Protein AF-A0A2H3C4R9-F1 (afdb_monomer_lite)

Foldseek 3Di:
DDPPPDDDFDAAPVVLVVLLVLCVVPVVVSPLVNSCVVQLAASVVSLVSNQVVQVVVVCVVVVHDDPVVVSVVVCVVRVHDPPPDRPPDSPVRVVVNVVCLDPPPCPVVVVCLVPRDHDDDPPDDDDSSVSVVVVVVVSCVVVVVQCPCLPPCLQQPDDDDDPPDDDDPDQWDWDDDPVDDIDIDHPCRCVVPRPVVSVVVVVVVVVVVVVVVVVVVVVD

Secondary structure (DSSP, 8-state):
--TT--PPPPPPHHHHHHHHHHHHH-TTTT-HHHHHHHHT--HHHHHHHHHHHHHHHHHHHTTPPP-HHHHHHHHHHTTPPPTTS-----HHHHHHHHHHTSTTSTHHHHTTGGG------TT---HHHHHHHHHHHHHHHHHHHHHTTTT-TTTS------TTSPPPSSSEEEEEETTEEEEEEE--TTTTS-HHHHHHHHHHHHHHHHHHHHHHHHT-

Sequence (220 aa):
MNRSFKPPPPLSDSHRSIIYEEYMRDPEKNNVRELAQRHHLSLGRVDAILRLKGMEHAWVKEGKTLQTGFRIGMEKLVSVRDSRRRITSREDANEADEIEEEPGRQAARDRYERHFWESLLEDAESVVPMSLKHSKALATRKTASDYLHTDDPRITPRVKIPRYVKKPKEKIQVVSRSSRPDLKFVDIGSKFIDQRSLLKRYKASERRSAKRREKRALTS

InterPro domains:
  IPR021036 Small ribosomal subunit protein mS45 [PTHR28158] (1-97)

Organism: NCBI:txid1076256

pLDDT: mean 81.35, std 10.85, range [54.03, 94.94]

Structure (mmCIF, N/CA/C/O backbone):
data_AF-A0A2H3C4R9-F1
#
_entry.id   AF-A0A2H3C4R9-F1
#
loop_
_atom_site.group_PDB
_atom_site.id
_atom_site.type_symbol
_atom_site.label_atom_id
_atom_site.label_alt_id
_atom_site.label_comp_id
_atom_site.label_asym_id
_atom_site.label_entity_id
_atom_site.label_seq_id
_atom_site.pdbx_PDB_ins_code
_atom_site.Cartn_x
_atom_site.Cartn_y
_atom_site.Cartn_z
_atom_site.occupancy
_atom_site.B_iso_or_equiv
_atom_site.auth_seq_id
_atom_site.auth_comp_id
_atom_site.auth_asym_id
_atom_site.auth_atom_id
_atom_site.pdbx_PDB_model_num
ATOM 1 N N . MET A 1 1 ? -28.654 4.592 -13.154 1.00 75.69 1 MET A N 1
ATOM 2 C CA . MET A 1 1 ? -27.729 4.117 -12.096 1.00 75.69 1 MET A CA 1
ATOM 3 C C . MET A 1 1 ? -26.559 3.372 -12.728 1.00 75.69 1 MET A C 1
ATOM 5 O O . MET A 1 1 ? -26.781 2.641 -13.688 1.00 75.69 1 MET A O 1
ATOM 9 N N . ASN A 1 2 ? -25.336 3.563 -12.223 1.00 89.12 2 ASN A N 1
ATOM 10 C CA . ASN A 1 2 ? -24.120 2.933 -12.752 1.00 89.12 2 ASN A CA 1
ATOM 11 C C . ASN A 1 2 ? -24.029 1.456 -12.321 1.00 89.12 2 ASN A C 1
ATOM 13 O O . ASN A 1 2 ? -23.753 1.170 -11.161 1.00 89.12 2 ASN A O 1
ATOM 17 N N . ARG A 1 3 ? -24.246 0.520 -13.254 1.00 89.62 3 ARG A N 1
ATOM 18 C CA . ARG A 1 3 ? -24.202 -0.933 -12.987 1.00 89.62 3 ARG A CA 1
ATOM 19 C C . ARG A 1 3 ? -22.783 -1.488 -12.819 1.00 89.62 3 ARG A C 1
ATOM 21 O O . ARG A 1 3 ? -22.624 -2.580 -12.277 1.00 89.62 3 ARG A O 1
ATOM 28 N N . SER A 1 4 ? -21.775 -0.754 -13.285 1.00 87.88 4 SER A N 1
ATOM 29 C CA . SER A 1 4 ? -20.364 -1.138 -13.175 1.00 87.88 4 SER A CA 1
ATOM 30 C C . SER A 1 4 ? -19.786 -0.835 -11.793 1.00 87.88 4 SER A C 1
ATOM 32 O O . SER A 1 4 ? -18.746 -1.374 -11.435 1.00 87.88 4 SER A O 1
ATOM 34 N N . PHE A 1 5 ? -20.454 0.001 -10.993 1.00 85.06 5 PHE A N 1
ATOM 35 C CA . PHE A 1 5 ? -20.011 0.312 -9.639 1.00 85.06 5 PHE A CA 1
ATOM 36 C C . PHE A 1 5 ? -20.422 -0.802 -8.669 1.00 85.06 5 PHE A C 1
ATOM 38 O O . PHE A 1 5 ? -21.545 -0.830 -8.167 1.00 85.06 5 PHE A O 1
ATOM 45 N N . LYS A 1 6 ? -19.501 -1.738 -8.428 1.00 83.06 6 LYS A N 1
ATOM 46 C CA . LYS A 1 6 ? -19.648 -2.841 -7.471 1.00 83.06 6 LYS A CA 1
ATOM 47 C C . LYS A 1 6 ? -18.463 -2.798 -6.505 1.00 83.06 6 LYS A C 1
ATOM 49 O O . LYS A 1 6 ? -17.446 -3.425 -6.789 1.00 83.06 6 LYS A O 1
ATOM 54 N N . PRO A 1 7 ? -18.539 -2.008 -5.420 1.00 81.94 7 PRO A N 1
ATOM 55 C CA . PRO A 1 7 ? -17.408 -1.867 -4.517 1.00 81.94 7 PRO A CA 1
ATOM 56 C C . PRO A 1 7 ? -17.082 -3.217 -3.860 1.00 81.94 7 PRO A C 1
ATOM 58 O O . PRO A 1 7 ? -18.004 -3.951 -3.483 1.00 81.94 7 PRO A O 1
ATOM 61 N N . PRO A 1 8 ? -15.792 -3.558 -3.703 1.00 80.69 8 PRO A N 1
ATOM 62 C CA . PRO A 1 8 ? -15.411 -4.741 -2.954 1.00 80.69 8 PRO A CA 1
ATOM 63 C C . PRO A 1 8 ? -15.813 -4.567 -1.480 1.00 80.69 8 PRO A C 1
ATOM 65 O O . PRO A 1 8 ? -15.755 -3.453 -0.948 1.00 80.69 8 PRO A O 1
ATOM 68 N N . PRO A 1 9 ? -16.209 -5.650 -0.791 1.00 83.69 9 PRO A N 1
ATOM 69 C CA . PRO A 1 9 ? -16.571 -5.569 0.615 1.00 83.69 9 PRO A CA 1
ATOM 70 C C . PRO A 1 9 ? -15.364 -5.135 1.473 1.00 83.69 9 PRO A C 1
ATOM 72 O O . PRO A 1 9 ? -14.214 -5.466 1.148 1.00 83.69 9 PRO A O 1
ATOM 75 N N . PRO A 1 10 ? -15.593 -4.407 2.581 1.00 88.25 10 PRO A N 1
ATOM 76 C CA . PRO A 1 10 ? -14.531 -4.048 3.507 1.00 88.25 10 PRO A CA 1
ATOM 77 C C . PRO A 1 10 ? -13.978 -5.275 4.238 1.00 88.25 10 PRO A C 1
ATOM 79 O O . PRO A 1 10 ? -14.621 -6.324 4.313 1.00 88.25 10 PRO A O 1
ATOM 82 N N . LEU A 1 11 ? -12.779 -5.116 4.803 1.00 88.38 11 LEU A N 1
ATOM 83 C CA . LEU A 1 11 ? -12.164 -6.115 5.675 1.00 88.38 11 LEU A CA 1
ATOM 84 C C . LEU A 1 11 ? -12.773 -6.030 7.081 1.00 88.38 11 LEU A C 1
ATOM 86 O O . LEU A 1 11 ? -12.992 -4.922 7.578 1.00 88.38 11 LEU A O 1
ATOM 90 N N . SER A 1 12 ? -12.980 -7.173 7.736 1.00 91.31 12 SER A N 1
ATOM 91 C CA . SER A 1 12 ? -13.423 -7.194 9.132 1.00 91.31 12 SER A CA 1
ATOM 92 C C . SER A 1 12 ? -12.367 -6.619 10.070 1.00 91.31 12 SER A C 1
ATOM 94 O O . SER A 1 12 ? -11.163 -6.683 9.813 1.00 91.31 12 SER A O 1
ATOM 96 N N . ASP A 1 13 ? -12.815 -6.036 11.177 1.00 92.06 13 ASP A N 1
ATOM 97 C CA . ASP A 1 13 ? -11.946 -5.590 12.262 1.00 92.06 13 ASP A CA 1
ATOM 98 C C . ASP A 1 13 ? -11.086 -6.729 12.818 1.00 92.06 13 ASP A C 1
ATOM 100 O O . ASP A 1 13 ? -9.880 -6.559 12.962 1.00 92.06 13 ASP A O 1
ATOM 104 N N . SER A 1 14 ? -11.675 -7.915 13.006 1.00 91.81 14 SER A N 1
ATOM 105 C CA . SER A 1 14 ? -10.958 -9.113 13.459 1.00 91.81 14 SER A CA 1
ATOM 106 C C . SER A 1 14 ? -9.784 -9.470 12.548 1.00 91.81 14 SER A C 1
ATOM 108 O O . SER A 1 14 ? -8.685 -9.728 13.029 1.00 91.81 14 SER A O 1
ATOM 110 N N . HIS A 1 15 ? -9.976 -9.414 11.228 1.00 91.81 15 HIS A N 1
ATOM 111 C CA . HIS A 1 15 ? -8.897 -9.650 10.274 1.00 91.81 15 HIS A CA 1
ATOM 112 C C . HIS A 1 15 ? -7.810 -8.585 10.324 1.00 91.81 15 HIS A C 1
ATOM 114 O O . HIS A 1 15 ? -6.631 -8.909 10.213 1.00 91.81 15 HIS A O 1
ATOM 120 N N . ARG A 1 16 ? -8.195 -7.317 10.489 1.00 93.19 16 ARG A N 1
ATOM 121 C CA . ARG A 1 16 ? -7.231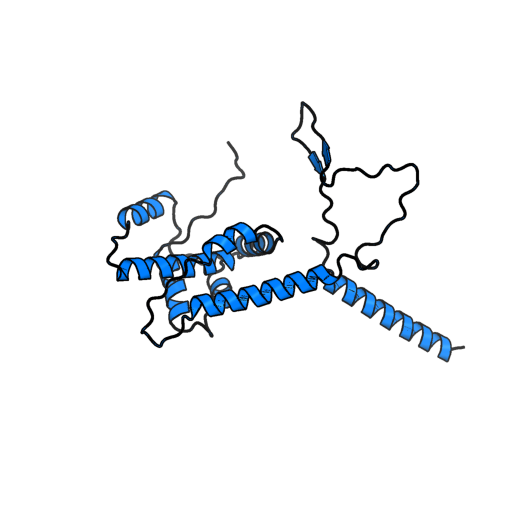 -6.220 10.632 1.00 93.19 16 ARG A CA 1
ATOM 122 C C . ARG A 1 16 ? -6.375 -6.403 11.884 1.00 93.19 16 ARG A C 1
ATOM 124 O O . ARG A 1 16 ? -5.169 -6.190 11.810 1.00 93.19 16 ARG A O 1
ATOM 131 N N . SER A 1 17 ? -6.979 -6.843 12.988 1.00 94.38 17 SER A N 1
ATOM 132 C CA . SER A 1 17 ? -6.261 -7.171 14.222 1.00 94.38 17 SER A CA 1
ATOM 133 C C . SER A 1 17 ? -5.311 -8.358 14.035 1.00 94.38 17 SER A C 1
ATOM 135 O O . SER A 1 17 ? -4.156 -8.248 14.422 1.00 94.38 17 SER A O 1
ATOM 137 N N . ILE A 1 18 ? -5.727 -9.431 13.347 1.00 94.44 18 ILE A N 1
ATOM 138 C CA . ILE A 1 18 ? -4.852 -10.585 13.049 1.00 94.44 18 ILE A CA 1
ATOM 139 C C . ILE A 1 18 ? -3.608 -10.157 12.260 1.00 94.44 18 ILE A C 1
ATOM 141 O O . ILE A 1 18 ? -2.495 -10.524 12.625 1.00 94.44 18 ILE A O 1
ATOM 145 N N . ILE A 1 19 ? -3.777 -9.350 11.207 1.00 93.38 19 ILE A N 1
ATOM 146 C CA . ILE A 1 19 ? -2.653 -8.840 10.402 1.00 93.38 19 ILE A CA 1
ATOM 147 C C . ILE A 1 19 ? -1.686 -8.027 11.272 1.00 93.38 19 ILE A C 1
ATOM 149 O O . ILE A 1 19 ? -0.471 -8.182 11.161 1.00 93.38 19 ILE A O 1
ATOM 153 N N . TYR A 1 20 ? -2.225 -7.167 12.138 1.00 94.50 20 TYR A N 1
ATOM 154 C CA . TYR A 1 20 ? -1.429 -6.345 13.043 1.00 94.50 20 TYR A CA 1
ATOM 155 C C . TYR A 1 20 ? -0.670 -7.189 14.075 1.00 94.50 20 TYR A C 1
ATOM 157 O O . TYR A 1 20 ? 0.524 -6.989 14.272 1.00 94.50 20 TYR A O 1
ATOM 165 N N . GLU A 1 21 ? -1.325 -8.171 14.689 1.00 94.94 21 GLU A N 1
ATOM 166 C CA . GLU A 1 21 ? -0.703 -9.083 15.651 1.00 94.94 21 GLU A CA 1
ATOM 167 C C . GLU A 1 21 ? 0.379 -9.959 15.007 1.00 94.94 21 GLU A C 1
ATOM 169 O O . GLU A 1 21 ? 1.449 -10.133 15.587 1.00 94.94 21 GLU A O 1
ATOM 174 N N . GLU A 1 22 ? 0.137 -10.492 13.803 1.00 94.50 22 GLU A N 1
ATOM 175 C CA . GLU A 1 22 ? 1.144 -11.243 13.042 1.00 94.50 22 GLU A CA 1
ATOM 176 C C . GLU A 1 22 ? 2.394 -10.393 12.798 1.00 94.50 22 GLU A C 1
ATOM 178 O O . GLU A 1 22 ? 3.512 -10.882 12.973 1.00 94.50 22 GLU A O 1
ATOM 183 N N . TYR A 1 23 ? 2.205 -9.120 12.444 1.00 94.12 23 TYR A N 1
ATOM 184 C CA . TYR A 1 23 ? 3.304 -8.187 12.237 1.00 94.12 23 TYR A CA 1
ATOM 185 C C . TYR A 1 23 ? 4.068 -7.887 13.527 1.00 94.12 23 TYR A C 1
ATOM 187 O O . TYR A 1 23 ? 5.290 -7.971 13.548 1.00 94.12 23 TYR A O 1
ATOM 195 N N . MET A 1 24 ? 3.351 -7.596 14.615 1.00 92.25 24 MET A N 1
ATOM 196 C CA . MET A 1 24 ? 3.945 -7.276 15.918 1.00 92.25 24 MET A CA 1
ATOM 197 C C . MET A 1 24 ? 4.706 -8.454 16.538 1.00 92.25 24 MET A C 1
ATOM 199 O O . MET A 1 24 ? 5.630 -8.234 17.315 1.00 92.25 24 MET A O 1
ATOM 203 N N . ARG A 1 25 ? 4.341 -9.702 16.207 1.00 94.00 25 ARG A N 1
ATOM 204 C CA . ARG A 1 25 ? 5.058 -10.902 16.676 1.00 94.00 25 ARG A CA 1
ATOM 205 C C . ARG A 1 25 ? 6.450 -11.040 16.073 1.00 94.00 25 ARG A C 1
ATOM 207 O O . ARG A 1 25 ? 7.373 -11.415 16.784 1.00 94.00 25 ARG A O 1
ATOM 214 N N . ASP A 1 26 ? 6.569 -10.829 14.766 1.00 92.44 26 ASP A N 1
ATOM 215 C CA . ASP A 1 26 ? 7.831 -10.989 14.041 1.00 92.44 26 ASP A CA 1
ATOM 216 C C . ASP A 1 26 ? 7.809 -10.134 12.762 1.00 92.44 26 ASP A C 1
ATOM 218 O O . ASP A 1 26 ? 7.336 -10.593 11.715 1.00 92.44 26 ASP A O 1
ATOM 222 N N . PRO A 1 27 ? 8.297 -8.885 12.836 1.00 89.81 27 PRO A N 1
ATOM 223 C CA . PRO A 1 27 ? 8.305 -7.962 11.703 1.00 89.81 27 PRO A CA 1
ATOM 224 C C . PRO A 1 27 ? 9.221 -8.398 10.553 1.00 89.81 27 PRO A C 1
ATOM 226 O O . PRO A 1 27 ? 8.968 -8.034 9.401 1.00 89.81 27 PRO A O 1
ATOM 229 N N . GLU A 1 28 ? 10.276 -9.171 10.836 1.00 88.38 28 GLU A N 1
ATOM 230 C CA . GLU A 1 28 ? 11.207 -9.639 9.805 1.00 88.38 28 GLU A CA 1
ATOM 231 C C . GLU A 1 28 ? 10.576 -10.757 8.976 1.00 88.38 28 GLU A C 1
ATOM 233 O O . GLU A 1 28 ? 10.574 -10.701 7.742 1.00 88.38 28 GLU A O 1
ATOM 238 N N . LYS A 1 29 ? 9.973 -11.745 9.646 1.00 90.50 29 LYS A N 1
ATOM 239 C CA . LYS A 1 29 ? 9.308 -12.873 8.984 1.00 90.50 29 LYS A CA 1
ATOM 240 C C . LYS A 1 29 ? 7.954 -12.498 8.396 1.00 90.50 29 LYS A C 1
ATOM 242 O O . LYS A 1 29 ? 7.614 -12.945 7.303 1.00 90.50 29 LYS A O 1
ATOM 247 N N . ASN A 1 30 ? 7.164 -11.701 9.109 1.00 91.12 30 ASN A N 1
ATOM 248 C CA . ASN A 1 30 ? 5.847 -11.252 8.665 1.00 91.12 30 ASN A CA 1
ATOM 249 C C . ASN A 1 30 ? 5.921 -9.839 8.085 1.00 91.12 30 ASN A C 1
ATOM 251 O O . ASN A 1 30 ? 5.073 -9.005 8.369 1.00 91.12 30 ASN A O 1
ATOM 255 N N . ASN A 1 31 ? 6.912 -9.562 7.239 1.00 89.44 31 ASN A N 1
ATOM 256 C CA . ASN A 1 31 ? 7.011 -8.283 6.542 1.00 89.44 31 ASN A CA 1
ATOM 257 C C . ASN A 1 31 ? 5.704 -7.960 5.776 1.00 89.44 31 ASN A C 1
ATOM 259 O O . ASN A 1 31 ? 4.990 -8.853 5.318 1.00 89.44 31 ASN A O 1
ATOM 263 N N . VAL A 1 32 ? 5.420 -6.674 5.560 1.00 88.50 32 VAL A N 1
ATOM 264 C CA . VAL A 1 32 ? 4.289 -6.137 4.781 1.00 88.50 32 VAL A CA 1
ATOM 265 C C . VAL A 1 32 ? 4.057 -6.904 3.475 1.00 88.50 32 VAL A C 1
ATOM 267 O O . VAL A 1 32 ? 2.917 -7.205 3.125 1.00 88.50 32 VAL A O 1
ATOM 270 N N . ARG A 1 33 ? 5.131 -7.261 2.757 1.00 88.06 33 ARG A N 1
ATOM 271 C CA . ARG A 1 33 ? 5.043 -8.029 1.505 1.00 88.06 33 ARG A CA 1
ATOM 272 C C . ARG A 1 33 ? 4.521 -9.451 1.719 1.00 88.06 33 ARG A C 1
ATOM 274 O O . ARG A 1 33 ? 3.677 -9.897 0.943 1.00 88.06 33 ARG A O 1
ATOM 281 N N . GLU A 1 34 ? 4.996 -10.128 2.756 1.00 91.25 34 GLU A N 1
ATOM 282 C CA . GLU A 1 34 ? 4.566 -11.482 3.115 1.00 91.25 34 GLU A CA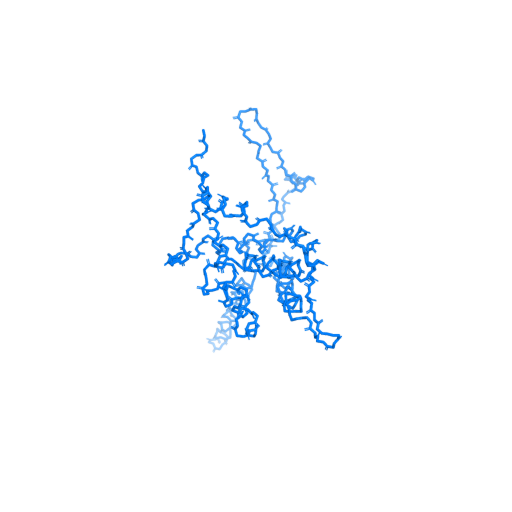 1
ATOM 283 C C . GLU A 1 34 ? 3.118 -11.481 3.605 1.00 91.25 34 GLU A C 1
ATOM 285 O O . GLU A 1 34 ? 2.309 -12.297 3.168 1.00 91.25 34 GLU A O 1
ATOM 290 N N . LEU A 1 35 ? 2.742 -10.499 4.429 1.00 91.00 35 LEU A N 1
ATOM 291 C CA . LEU A 1 35 ? 1.361 -10.319 4.882 1.00 91.00 35 LEU A CA 1
ATOM 292 C C . LEU A 1 35 ? 0.410 -10.034 3.714 1.00 91.00 35 LEU A C 1
ATOM 294 O O . LEU A 1 35 ? -0.658 -10.638 3.623 1.00 91.00 35 LEU A O 1
ATOM 298 N N . ALA A 1 36 ? 0.810 -9.179 2.771 1.00 90.88 36 ALA A N 1
ATOM 299 C CA . ALA A 1 36 ? 0.041 -8.917 1.556 1.00 90.88 36 ALA A CA 1
ATOM 300 C C . ALA A 1 36 ? -0.136 -10.185 0.700 1.00 90.88 36 ALA A C 1
ATOM 302 O O . ALA A 1 36 ? -1.203 -10.409 0.127 1.00 90.88 36 ALA A O 1
ATOM 303 N N . GLN A 1 37 ? 0.894 -11.035 0.618 1.00 89.31 37 GLN A N 1
ATOM 304 C CA . GLN A 1 37 ? 0.834 -12.341 -0.048 1.00 89.31 37 GLN A CA 1
ATOM 305 C C . GLN A 1 37 ? -0.075 -13.339 0.646 1.00 89.31 37 GLN A C 1
ATOM 307 O O . GLN A 1 37 ? -0.939 -13.909 -0.018 1.00 89.31 37 GLN A O 1
ATOM 312 N N . ARG A 1 38 ? 0.059 -13.492 1.959 1.00 90.12 38 ARG A N 1
ATOM 313 C CA . ARG A 1 38 ? -0.737 -14.431 2.750 1.00 90.12 38 ARG A CA 1
ATOM 314 C C . ARG A 1 38 ? -2.222 -14.070 2.768 1.00 90.12 38 ARG A C 1
ATOM 316 O O . ARG A 1 38 ? -3.063 -14.956 2.656 1.00 90.12 38 ARG A O 1
ATOM 323 N N . HIS A 1 39 ? -2.538 -12.780 2.894 1.00 88.19 39 HIS A N 1
ATOM 324 C CA . HIS A 1 39 ? -3.913 -12.292 3.052 1.00 88.19 39 HIS A CA 1
ATOM 325 C C . HIS A 1 39 ? -4.557 -11.816 1.737 1.00 88.19 39 HIS A C 1
ATOM 327 O O . HIS A 1 39 ? -5.707 -11.383 1.748 1.00 88.19 39 HIS A O 1
ATOM 333 N N . HIS A 1 40 ? -3.851 -11.911 0.601 1.00 88.38 40 HIS A N 1
ATOM 334 C CA . HIS A 1 40 ? -4.303 -11.451 -0.725 1.00 88.38 40 HIS A CA 1
ATOM 335 C C . HIS A 1 40 ? -4.779 -9.989 -0.736 1.00 88.38 40 HIS A C 1
ATOM 337 O O . HIS A 1 40 ? -5.798 -9.644 -1.336 1.00 88.38 40 HIS A O 1
ATOM 343 N N . LEU A 1 41 ? -4.030 -9.121 -0.058 1.00 88.69 41 LEU A N 1
ATOM 344 C CA . LEU A 1 41 ? -4.290 -7.684 0.004 1.00 88.69 41 LEU A CA 1
ATOM 345 C C . LEU A 1 41 ? -3.207 -6.919 -0.759 1.00 88.69 41 LEU A C 1
ATOM 347 O O . LEU A 1 41 ? -2.093 -7.413 -0.933 1.00 88.69 41 LEU A O 1
ATOM 351 N N . SER A 1 42 ? -3.533 -5.705 -1.196 1.00 89.50 42 SER A N 1
ATOM 352 C CA . SER A 1 42 ? -2.541 -4.779 -1.745 1.00 89.50 42 SER A CA 1
ATOM 353 C C . SER A 1 42 ? -1.579 -4.309 -0.650 1.00 89.50 42 SER A C 1
ATOM 355 O O . SER A 1 42 ? -1.942 -4.236 0.532 1.00 89.50 42 SER A O 1
ATOM 357 N N . LEU A 1 43 ? -0.350 -3.969 -1.033 1.00 87.50 43 LEU A N 1
ATOM 358 C CA . LEU A 1 43 ? 0.693 -3.490 -0.124 1.00 87.50 43 LEU A CA 1
ATOM 359 C C . LEU A 1 43 ? 0.248 -2.219 0.606 1.00 87.50 43 LEU A C 1
ATOM 361 O O . LEU A 1 43 ? 0.395 -2.127 1.826 1.00 87.50 43 LEU A O 1
ATOM 365 N N . GLY A 1 44 ? -0.365 -1.271 -0.111 1.00 85.31 44 GLY A N 1
ATOM 366 C CA . GLY A 1 44 ? -0.919 -0.057 0.489 1.00 85.31 44 GLY A CA 1
ATOM 367 C C . GLY A 1 44 ? -2.013 -0.327 1.511 1.00 85.31 44 GLY A C 1
ATOM 368 O O . GLY A 1 44 ? -2.099 0.362 2.527 1.00 85.31 44 GLY A O 1
ATOM 369 N N . ARG A 1 45 ? -2.825 -1.367 1.292 1.00 89.19 45 ARG A N 1
ATOM 370 C CA . ARG A 1 45 ? -3.888 -1.736 2.230 1.00 89.19 45 ARG A CA 1
ATOM 371 C C . ARG A 1 45 ? -3.320 -2.335 3.507 1.00 89.19 45 ARG A C 1
ATOM 373 O O . ARG A 1 45 ? -3.815 -2.001 4.577 1.00 89.19 45 ARG A O 1
ATOM 380 N N . VAL A 1 46 ? -2.291 -3.175 3.409 1.00 91.25 46 VAL A N 1
ATOM 381 C CA . VAL A 1 46 ? -1.614 -3.735 4.589 1.00 91.25 46 VAL A CA 1
ATOM 382 C C . VAL A 1 46 ? -0.927 -2.633 5.389 1.00 91.25 46 VAL A C 1
ATOM 384 O O . VAL A 1 46 ? -1.158 -2.541 6.589 1.00 91.25 46 VAL A O 1
ATOM 387 N N . ASP A 1 47 ? -0.172 -1.747 4.738 1.00 88.06 47 ASP A N 1
ATOM 388 C CA . ASP A 1 47 ? 0.466 -0.608 5.411 1.00 88.06 47 ASP A CA 1
ATOM 389 C C . ASP A 1 47 ? -0.563 0.284 6.132 1.00 88.06 47 ASP A C 1
ATOM 391 O O . ASP A 1 47 ? -0.433 0.595 7.319 1.00 88.06 47 ASP A O 1
ATOM 395 N N . ALA A 1 48 ? -1.668 0.612 5.454 1.00 88.88 48 ALA A N 1
ATOM 396 C CA . ALA A 1 48 ? -2.755 1.371 6.061 1.00 88.88 48 ALA A CA 1
ATOM 397 C C . ALA A 1 48 ? -3.372 0.654 7.274 1.00 88.88 48 ALA A C 1
ATOM 399 O O . ALA A 1 48 ? -3.677 1.308 8.271 1.00 88.88 48 ALA A O 1
ATOM 400 N N . ILE A 1 49 ? -3.544 -0.672 7.218 1.00 92.69 49 ILE A N 1
ATOM 401 C CA . ILE A 1 49 ? -4.048 -1.464 8.350 1.00 92.69 49 ILE A CA 1
ATOM 402 C C . ILE A 1 49 ? -3.091 -1.368 9.535 1.00 92.69 49 ILE A C 1
ATOM 404 O O . ILE A 1 49 ? -3.540 -1.037 10.631 1.00 92.69 49 ILE A O 1
ATOM 408 N N . LEU A 1 50 ? -1.796 -1.615 9.312 1.00 91.19 50 LEU A N 1
ATOM 409 C CA . LEU A 1 50 ? -0.783 -1.581 10.367 1.00 91.19 50 LEU A CA 1
ATOM 410 C C . LEU A 1 50 ? -0.754 -0.223 11.059 1.00 91.19 50 LEU A C 1
ATOM 412 O O . LEU A 1 50 ? -0.748 -0.132 12.285 1.00 91.19 50 LEU A O 1
ATOM 416 N N . ARG A 1 51 ? -0.827 0.842 10.267 1.00 86.44 51 ARG A N 1
ATOM 417 C CA . ARG A 1 51 ? -0.823 2.200 10.783 1.00 86.44 51 ARG A CA 1
ATOM 418 C C . ARG A 1 51 ? -2.092 2.570 11.546 1.00 86.44 51 ARG A C 1
ATOM 420 O O . ARG A 1 51 ? -1.999 3.152 12.623 1.00 86.44 51 ARG A O 1
ATOM 427 N N . LEU A 1 52 ? -3.269 2.253 11.008 1.00 90.94 52 LEU A N 1
ATOM 428 C CA . LEU A 1 52 ? -4.537 2.561 11.675 1.00 90.94 52 LEU A CA 1
ATOM 429 C C . LEU A 1 52 ? -4.693 1.764 12.975 1.00 90.94 52 LEU A C 1
ATOM 431 O O . LEU A 1 52 ? -5.151 2.325 13.967 1.00 90.94 52 LEU A O 1
ATOM 435 N N . LYS A 1 53 ? -4.265 0.496 12.999 1.00 93.38 53 LYS A N 1
ATOM 436 C CA . LYS A 1 53 ? -4.270 -0.322 14.219 1.00 93.38 53 LYS A CA 1
ATOM 437 C C . LYS A 1 53 ? -3.235 0.149 15.239 1.00 93.38 53 LYS A C 1
ATOM 439 O O . LYS A 1 53 ? -3.557 0.210 16.420 1.00 93.38 53 LYS A O 1
ATOM 444 N N . GLY A 1 54 ? -2.053 0.580 14.798 1.00 88.00 54 GLY A N 1
ATOM 445 C CA . GLY A 1 54 ? -1.078 1.229 15.680 1.00 88.00 54 GLY A CA 1
ATOM 446 C C . GLY A 1 54 ? -1.659 2.468 16.375 1.00 88.00 54 GLY A C 1
ATOM 447 O O . GLY A 1 54 ? -1.566 2.594 17.594 1.00 88.00 54 GLY A O 1
ATOM 448 N N . MET A 1 55 ? -2.352 3.337 15.626 1.00 87.81 55 MET A N 1
ATOM 449 C CA . MET A 1 55 ? -3.045 4.505 16.192 1.00 87.81 55 MET A CA 1
ATOM 450 C C . MET A 1 55 ? -4.166 4.114 17.164 1.00 87.81 55 MET A C 1
ATOM 452 O O . MET A 1 55 ? -4.321 4.745 18.205 1.00 87.81 55 MET A O 1
ATOM 456 N N . GLU A 1 56 ? -4.940 3.078 16.838 1.00 90.44 56 GLU A N 1
ATOM 457 C CA . GLU A 1 56 ? -5.991 2.549 17.711 1.00 90.44 56 GLU A CA 1
ATOM 458 C C . GLU A 1 56 ? -5.415 2.087 19.058 1.00 90.44 56 GLU A C 1
ATOM 460 O O . GLU A 1 56 ? -5.920 2.484 20.107 1.00 90.44 56 GLU A O 1
ATOM 465 N N . HIS A 1 57 ? -4.313 1.331 19.043 1.00 89.94 57 HIS A N 1
ATOM 466 C CA . HIS A 1 57 ? -3.611 0.909 20.258 1.00 89.94 57 HIS A CA 1
ATOM 467 C C . HIS A 1 57 ? -3.059 2.091 21.063 1.00 89.94 57 HIS A C 1
ATOM 469 O O . HIS A 1 57 ? -3.186 2.103 22.289 1.00 89.94 57 HIS A O 1
ATOM 475 N N . ALA A 1 58 ? -2.489 3.097 20.393 1.00 85.62 58 ALA A N 1
ATOM 476 C CA . ALA A 1 58 ? -2.009 4.308 21.052 1.00 85.62 58 ALA A CA 1
ATOM 477 C C . ALA A 1 58 ? -3.154 5.060 21.752 1.00 85.62 58 ALA A C 1
ATOM 479 O O . ALA A 1 58 ? -3.030 5.429 22.916 1.00 85.62 58 ALA A O 1
ATOM 480 N N . TRP A 1 59 ? -4.306 5.215 21.094 1.00 88.69 59 TRP A N 1
ATOM 481 C CA . TRP A 1 59 ? -5.481 5.859 21.688 1.00 88.69 59 TRP A CA 1
ATOM 482 C C . TRP A 1 59 ? -6.038 5.097 22.886 1.00 88.69 59 TRP A C 1
ATOM 484 O O . TRP A 1 59 ? -6.406 5.723 23.878 1.00 88.69 59 TRP A O 1
ATOM 494 N N . VAL A 1 60 ? -6.060 3.765 22.824 1.00 90.19 60 VAL A N 1
ATOM 495 C CA . VAL A 1 60 ? -6.441 2.936 23.975 1.00 90.19 60 VAL A CA 1
ATOM 496 C C . VAL A 1 60 ? -5.474 3.159 25.136 1.00 90.19 60 VAL A C 1
ATOM 498 O O . VAL A 1 60 ? -5.921 3.314 26.271 1.00 90.19 60 VAL A O 1
ATOM 501 N N . LYS A 1 61 ? -4.164 3.244 24.867 1.00 87.44 61 LYS A N 1
ATOM 502 C CA . LYS A 1 61 ? -3.153 3.525 25.898 1.00 87.44 61 LYS A CA 1
ATOM 503 C C . LYS A 1 61 ? -3.306 4.923 26.504 1.00 87.44 61 LYS A C 1
ATOM 505 O O . LYS A 1 61 ? -3.160 5.081 27.710 1.00 87.44 61 LYS A O 1
ATOM 510 N N . GLU A 1 62 ? -3.643 5.920 25.691 1.00 91.19 62 GLU A N 1
ATOM 511 C CA . GLU A 1 62 ? -3.966 7.288 26.128 1.00 91.19 62 GLU A CA 1
ATOM 512 C C . GLU A 1 62 ? -5.303 7.382 26.893 1.00 91.19 62 GLU A C 1
ATOM 514 O O . GLU A 1 62 ? -5.671 8.460 27.356 1.00 91.19 62 GLU A O 1
ATOM 519 N N . GLY A 1 63 ? -6.054 6.281 27.014 1.00 91.62 63 GLY A N 1
ATOM 520 C CA . GLY A 1 63 ? -7.346 6.244 27.700 1.00 91.62 63 GLY A CA 1
ATOM 521 C C . GLY A 1 63 ? -8.502 6.845 26.894 1.00 91.62 63 GLY A C 1
ATOM 522 O O . GLY A 1 63 ? -9.566 7.116 27.451 1.00 91.62 63 GLY A O 1
ATOM 523 N N . LYS A 1 64 ? -8.331 7.061 25.584 1.00 93.00 64 LYS A N 1
ATOM 524 C CA . LYS A 1 64 ? -9.405 7.545 24.709 1.00 93.00 64 LYS A CA 1
ATOM 525 C C . LYS A 1 64 ? -10.404 6.427 24.429 1.00 93.00 64 LYS A C 1
ATOM 527 O O . LYS A 1 64 ? -10.040 5.293 24.121 1.00 93.00 64 LYS A O 1
ATOM 532 N N . THR A 1 65 ? -11.689 6.761 24.475 1.00 92.69 65 THR A N 1
ATOM 533 C CA . THR A 1 65 ? -12.762 5.816 24.167 1.00 92.69 65 THR A CA 1
ATOM 534 C C . THR A 1 65 ? -12.925 5.654 22.655 1.00 92.69 65 THR A C 1
ATOM 536 O O . THR A 1 65 ? -13.091 6.619 21.908 1.00 92.69 65 THR A O 1
ATOM 539 N N . LEU A 1 66 ? -12.876 4.407 22.183 1.00 92.19 66 LEU A N 1
ATOM 540 C CA . LEU A 1 66 ? -13.073 4.075 20.773 1.00 92.19 66 LEU A CA 1
ATOM 541 C C . LEU A 1 66 ? -14.560 3.887 20.451 1.00 92.19 66 LEU A C 1
ATOM 543 O O . LEU A 1 66 ? -15.312 3.296 21.226 1.00 92.19 66 LEU A O 1
ATOM 547 N N . GLN A 1 67 ? -14.982 4.310 19.257 1.00 93.31 67 GLN A N 1
ATOM 548 C CA . GLN A 1 67 ? -16.359 4.148 18.772 1.00 93.31 67 GLN A CA 1
ATOM 549 C C . GLN A 1 67 ? -16.631 2.724 18.243 1.00 93.31 67 GLN A C 1
ATOM 551 O O . GLN A 1 67 ? -16.900 2.506 17.059 1.00 93.31 67 GLN A O 1
ATOM 556 N N . THR A 1 68 ? -16.572 1.725 19.123 1.00 92.19 68 THR A N 1
ATOM 557 C CA . THR A 1 68 ? -16.751 0.305 18.765 1.00 92.19 68 THR A CA 1
ATOM 558 C C . THR A 1 68 ? -18.174 -0.026 18.309 1.00 92.19 68 THR A C 1
ATOM 560 O O . THR A 1 68 ? -18.348 -0.798 17.368 1.00 92.19 68 THR A O 1
ATOM 563 N N . GLY A 1 69 ? -19.196 0.599 18.904 1.00 93.12 69 GLY A N 1
ATOM 564 C CA . GLY A 1 69 ? -20.597 0.393 18.513 1.00 93.12 69 GLY A CA 1
ATOM 565 C C . GLY A 1 69 ? -20.882 0.833 17.073 1.00 93.12 69 GLY A C 1
ATOM 566 O O . GLY A 1 69 ? -21.503 0.097 16.306 1.00 93.12 69 GLY A O 1
ATOM 567 N N . PHE A 1 70 ? -20.350 1.994 16.674 1.00 92.69 70 PHE A N 1
ATOM 568 C CA . PHE A 1 70 ? -20.454 2.479 15.297 1.00 92.69 70 PHE A CA 1
ATOM 569 C C . PHE A 1 70 ? -19.737 1.545 14.320 1.00 92.69 70 PHE A C 1
ATOM 571 O O . PHE A 1 70 ? -20.300 1.183 13.286 1.00 92.69 70 PHE A O 1
ATOM 578 N N . ARG A 1 71 ? -18.528 1.089 14.678 1.00 91.88 71 ARG A N 1
ATOM 579 C CA . ARG A 1 71 ? -17.780 0.101 13.892 1.00 91.88 71 ARG A CA 1
ATOM 580 C C . ARG A 1 71 ? -18.612 -1.160 13.640 1.00 91.88 71 ARG A C 1
ATOM 582 O O . ARG A 1 71 ? -18.771 -1.542 12.486 1.00 91.88 71 ARG A O 1
ATOM 589 N N . ILE A 1 72 ? -19.180 -1.764 14.686 1.00 91.50 72 ILE A N 1
ATOM 590 C CA . ILE A 1 72 ? -20.000 -2.985 14.577 1.00 91.50 72 ILE A CA 1
ATOM 591 C C . ILE A 1 72 ? -21.231 -2.749 13.685 1.00 91.50 72 ILE A C 1
ATOM 593 O O . ILE A 1 72 ? -21.543 -3.573 12.823 1.00 91.50 72 ILE A O 1
ATOM 597 N N . GLY A 1 73 ? -21.911 -1.610 13.851 1.00 92.50 73 GLY A N 1
ATOM 598 C CA . GLY A 1 73 ? -23.059 -1.239 13.020 1.00 92.50 73 GLY A CA 1
ATOM 599 C C . GLY A 1 73 ? -22.700 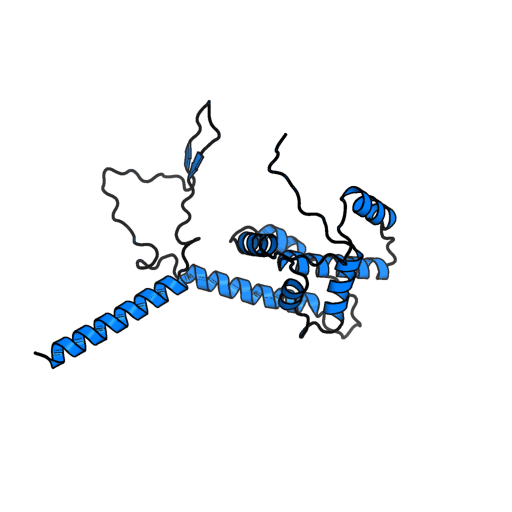-1.106 11.536 1.00 92.50 73 GLY A C 1
ATOM 600 O O . GLY A 1 73 ? -23.401 -1.643 10.677 1.00 92.50 73 GLY A O 1
ATOM 601 N N . MET A 1 74 ? -21.574 -0.457 11.231 1.00 91.06 74 MET A N 1
ATOM 602 C CA . MET A 1 74 ? -21.088 -0.296 9.859 1.00 91.06 74 MET A CA 1
ATOM 603 C C . MET A 1 74 ? -20.684 -1.625 9.220 1.00 91.06 74 MET A C 1
ATOM 605 O O . MET A 1 74 ? -21.014 -1.865 8.060 1.00 91.06 74 MET A O 1
ATOM 609 N N . GLU A 1 75 ? -20.022 -2.521 9.955 1.00 91.19 75 GLU A N 1
ATOM 610 C CA . GLU A 1 75 ? -19.650 -3.837 9.416 1.00 91.19 75 GLU A CA 1
ATOM 611 C C . GLU A 1 75 ? -20.881 -4.665 9.020 1.00 91.19 75 GLU A C 1
ATOM 613 O O . GLU A 1 75 ? -20.875 -5.328 7.977 1.00 91.19 75 GLU A O 1
ATOM 618 N N . LYS A 1 76 ? -21.969 -4.549 9.793 1.00 89.31 76 LYS A N 1
ATOM 619 C CA . LYS A 1 76 ? -23.259 -5.178 9.486 1.00 89.31 76 LYS A CA 1
ATOM 620 C C . LYS A 1 76 ? -23.909 -4.594 8.226 1.00 89.31 76 LYS A C 1
ATOM 622 O O . LYS A 1 76 ? -24.439 -5.351 7.417 1.00 89.31 76 LYS A O 1
ATOM 627 N N . LEU A 1 77 ? -23.862 -3.272 8.042 1.00 89.00 77 LEU A N 1
ATOM 628 C CA . LEU A 1 77 ? -24.464 -2.594 6.885 1.00 89.00 77 LEU A CA 1
ATOM 629 C C . LEU A 1 77 ? -23.715 -2.877 5.579 1.00 89.00 77 LEU A C 1
ATOM 631 O O . LEU A 1 77 ? -24.336 -3.103 4.543 1.00 89.00 77 LEU A O 1
ATOM 635 N N . VAL A 1 78 ? -22.381 -2.890 5.619 1.00 84.56 78 VAL A N 1
ATOM 636 C CA . VAL A 1 78 ? -21.546 -3.005 4.410 1.00 84.56 78 VAL A CA 1
ATOM 637 C C . VAL A 1 78 ? -21.260 -4.473 4.036 1.00 84.56 78 VAL A C 1
ATOM 639 O O . VAL A 1 78 ? -20.427 -4.754 3.178 1.00 84.56 78 VAL A O 1
ATOM 642 N N . SER A 1 79 ? -21.984 -5.434 4.630 1.00 78.75 79 SER A N 1
ATOM 643 C CA . SER A 1 79 ? -21.865 -6.875 4.333 1.00 78.75 79 SER A CA 1
ATOM 644 C C . SER A 1 79 ? -20.413 -7.363 4.365 1.00 78.75 79 SER A C 1
ATOM 646 O O . SER A 1 79 ? -19.929 -8.017 3.435 1.00 78.75 79 SER A O 1
ATOM 648 N N . VAL A 1 80 ? -19.699 -6.995 5.432 1.00 80.88 80 VAL A N 1
ATOM 649 C CA . VAL A 1 80 ? -18.305 -7.391 5.634 1.00 80.88 80 VAL A CA 1
ATOM 650 C C . VAL A 1 80 ? -18.204 -8.910 5.600 1.00 80.88 80 VAL A C 1
ATOM 652 O O . VAL A 1 80 ? -18.933 -9.623 6.292 1.00 80.88 80 VAL A O 1
ATOM 655 N N . ARG A 1 81 ? -17.311 -9.419 4.748 1.00 67.25 81 ARG A N 1
ATOM 656 C CA . ARG A 1 81 ? -17.098 -10.859 4.630 1.00 67.25 81 ARG A CA 1
ATOM 657 C C . ARG A 1 81 ? -16.385 -11.341 5.879 1.00 67.25 81 ARG A C 1
ATOM 659 O O . ARG A 1 81 ? -15.310 -10.846 6.212 1.00 67.25 81 ARG A O 1
ATOM 666 N N . ASP A 1 82 ? -16.997 -12.317 6.538 1.00 63.81 82 ASP A N 1
ATOM 667 C CA . ASP A 1 82 ? -16.372 -12.965 7.672 1.00 63.81 82 ASP A CA 1
ATOM 668 C C . ASP A 1 82 ? -15.097 -13.680 7.229 1.00 63.81 82 ASP A C 1
ATOM 670 O O . ASP A 1 82 ? -14.937 -14.142 6.090 1.00 63.81 82 ASP A O 1
ATOM 674 N N . SER A 1 83 ? -14.191 -13.753 8.183 1.00 57.03 83 SER A N 1
ATOM 675 C CA . SER A 1 83 ? -12.771 -13.928 7.982 1.00 57.03 83 SER A CA 1
ATOM 676 C C . SER A 1 83 ? -12.373 -15.270 7.324 1.00 57.03 83 SER A C 1
ATOM 678 O O . SER A 1 83 ? -11.304 -15.461 6.750 1.00 57.03 83 SER A O 1
ATOM 680 N N . ARG A 1 84 ? -13.317 -16.207 7.333 1.00 54.72 84 ARG A N 1
ATOM 681 C CA . ARG A 1 84 ? -13.167 -17.595 6.898 1.00 54.72 84 ARG A CA 1
ATOM 682 C C . ARG A 1 84 ? -13.277 -17.806 5.388 1.00 54.72 84 ARG A C 1
ATOM 684 O O . ARG A 1 84 ? -12.925 -18.879 4.901 1.00 54.72 84 ARG A O 1
ATOM 691 N N . ARG A 1 85 ? -13.760 -16.822 4.621 1.00 56.28 85 ARG A N 1
ATOM 692 C CA . ARG A 1 85 ? -13.772 -16.915 3.152 1.00 56.28 85 ARG A CA 1
ATOM 693 C C . ARG A 1 85 ? -12.405 -16.512 2.608 1.00 56.28 85 ARG A C 1
ATOM 695 O O . ARG A 1 85 ? -12.110 -15.325 2.512 1.00 56.28 85 ARG A O 1
ATOM 702 N N . ARG A 1 86 ? -11.599 -17.509 2.224 1.00 55.81 86 ARG A N 1
ATOM 703 C CA . ARG A 1 86 ? -10.355 -17.306 1.468 1.00 55.81 86 ARG A CA 1
ATOM 704 C C . ARG A 1 86 ? -10.643 -16.412 0.262 1.00 55.81 86 ARG A C 1
ATOM 706 O O . ARG A 1 86 ? -11.474 -16.754 -0.577 1.00 55.81 86 ARG A O 1
ATOM 713 N N . ILE A 1 87 ? -9.984 -15.261 0.201 1.00 61.94 87 ILE A N 1
ATOM 714 C CA . ILE A 1 87 ? -9.962 -14.418 -0.994 1.00 61.94 87 ILE A CA 1
ATOM 715 C C . ILE A 1 87 ? -9.169 -15.211 -2.033 1.00 61.94 87 ILE A C 1
ATOM 717 O O . ILE A 1 87 ? -7.991 -15.477 -1.834 1.00 61.94 87 ILE A O 1
ATOM 721 N N . THR A 1 88 ? -9.836 -15.688 -3.082 1.00 57.69 88 THR A N 1
ATOM 722 C CA . THR A 1 88 ? -9.234 -16.622 -4.046 1.00 57.69 88 THR A CA 1
ATOM 723 C C . THR A 1 88 ? -8.497 -15.920 -5.182 1.00 57.69 88 THR A C 1
ATOM 725 O O . THR A 1 88 ? -7.645 -16.540 -5.810 1.00 57.69 88 THR A O 1
ATOM 728 N N . SER A 1 89 ? -8.804 -14.648 -5.459 1.00 65.00 89 SER A N 1
ATOM 729 C CA . SER A 1 89 ? -8.161 -13.861 -6.515 1.00 65.00 89 SER A CA 1
ATOM 730 C C . SER A 1 89 ? -7.450 -12.636 -5.943 1.00 65.00 89 SER A C 1
ATOM 732 O O . SER A 1 89 ? -7.977 -11.918 -5.095 1.00 65.00 89 SER A O 1
ATOM 734 N N . ARG A 1 90 ? -6.225 -12.405 -6.426 1.00 69.25 90 ARG A N 1
ATOM 735 C CA . ARG A 1 90 ? -5.390 -11.234 -6.108 1.00 69.25 90 ARG A CA 1
ATOM 736 C C . ARG A 1 90 ? -5.422 -10.186 -7.231 1.00 69.25 90 ARG A C 1
ATOM 738 O O . ARG A 1 90 ? -4.664 -9.230 -7.194 1.00 69.25 90 ARG A O 1
ATOM 745 N N . GLU A 1 91 ? -6.269 -10.366 -8.240 1.00 65.31 91 GLU A N 1
ATOM 746 C CA . GLU A 1 91 ? -6.332 -9.486 -9.416 1.00 65.31 91 GLU A CA 1
ATOM 747 C C . GLU A 1 91 ? -6.607 -8.034 -9.000 1.00 65.31 91 GLU A C 1
ATOM 749 O O . GLU A 1 91 ? -5.794 -7.161 -9.295 1.00 65.31 91 GLU A O 1
ATOM 754 N N . ASP A 1 92 ? -7.628 -7.815 -8.165 1.00 72.94 92 ASP A N 1
ATOM 755 C CA . ASP A 1 92 ? -7.954 -6.499 -7.596 1.00 72.94 92 ASP A CA 1
ATOM 756 C C . ASP A 1 92 ? -6.792 -5.885 -6.795 1.00 72.94 92 ASP A C 1
ATOM 758 O O . ASP A 1 92 ? -6.585 -4.672 -6.795 1.00 72.94 92 ASP A O 1
ATOM 762 N N . ALA A 1 93 ? -6.033 -6.713 -6.070 1.00 79.31 93 ALA A N 1
ATOM 763 C CA . ALA A 1 93 ? -4.917 -6.248 -5.249 1.00 79.31 93 ALA A CA 1
ATOM 764 C C . ALA A 1 93 ? -3.688 -5.898 -6.097 1.00 79.31 93 ALA A C 1
ATOM 766 O O . ALA A 1 93 ? -3.007 -4.927 -5.783 1.00 79.31 93 ALA A O 1
ATOM 767 N N . ASN A 1 94 ? -3.431 -6.649 -7.170 1.00 79.25 94 ASN A N 1
ATOM 768 C CA . ASN A 1 94 ? -2.351 -6.363 -8.109 1.00 79.25 94 ASN A CA 1
ATOM 769 C C . ASN A 1 94 ? -2.639 -5.085 -8.902 1.00 79.25 94 ASN A C 1
ATOM 771 O O . ASN A 1 94 ? -1.765 -4.233 -8.998 1.00 79.25 94 ASN A O 1
ATOM 775 N N . GLU A 1 95 ? -3.868 -4.913 -9.400 1.00 78.31 95 GLU A N 1
ATOM 776 C CA . GLU A 1 95 ? -4.275 -3.678 -10.081 1.00 78.31 95 GLU A CA 1
ATOM 777 C C . GLU A 1 95 ? -4.169 -2.473 -9.133 1.00 78.31 95 GLU A C 1
ATOM 779 O O . GLU A 1 95 ? -3.660 -1.418 -9.510 1.00 78.31 95 GLU A O 1
ATOM 784 N N . ALA A 1 96 ? -4.580 -2.631 -7.870 1.00 78.56 96 ALA A N 1
ATOM 785 C CA . ALA A 1 96 ? -4.423 -1.584 -6.866 1.00 78.56 96 ALA A CA 1
ATOM 786 C C . ALA A 1 96 ? -2.948 -1.246 -6.589 1.00 78.56 96 ALA A C 1
ATOM 788 O O . ALA A 1 96 ? -2.623 -0.065 -6.482 1.00 78.56 96 ALA A O 1
ATOM 789 N N . ASP A 1 97 ? -2.075 -2.254 -6.491 1.00 82.31 97 ASP A N 1
ATOM 790 C CA . ASP A 1 97 ? -0.630 -2.065 -6.312 1.00 82.31 97 ASP A CA 1
ATOM 791 C C . ASP A 1 97 ? -0.018 -1.333 -7.526 1.00 82.31 97 ASP A C 1
ATOM 793 O O . ASP A 1 97 ? 0.725 -0.371 -7.350 1.00 82.31 97 ASP A O 1
ATOM 797 N N . GLU A 1 98 ? -0.380 -1.710 -8.756 1.00 76.50 98 GLU A N 1
ATOM 798 C CA . GLU A 1 98 ? 0.088 -1.054 -9.990 1.00 76.50 98 GLU A CA 1
ATOM 799 C C . GLU A 1 98 ? -0.364 0.409 -10.084 1.00 76.50 98 GLU A C 1
ATOM 801 O O . GLU A 1 98 ? 0.427 1.297 -10.410 1.00 76.50 98 GLU A O 1
ATOM 806 N N . ILE A 1 99 ? -1.631 0.679 -9.757 1.00 73.94 99 ILE A N 1
ATOM 807 C CA . ILE A 1 99 ? -2.189 2.036 -9.720 1.00 73.94 99 ILE A CA 1
ATOM 808 C C . ILE A 1 99 ? -1.519 2.877 -8.625 1.00 73.94 99 ILE A C 1
ATOM 810 O O . ILE A 1 99 ? -1.379 4.096 -8.759 1.00 73.94 99 ILE A O 1
ATOM 814 N N . GLU A 1 100 ? -1.139 2.254 -7.513 1.00 68.56 100 GLU A N 1
ATOM 815 C CA . GLU A 1 100 ? -0.475 2.930 -6.407 1.00 68.56 100 GLU A CA 1
ATOM 816 C C . GLU A 1 100 ? 1.003 3.212 -6.692 1.00 68.56 100 GLU A C 1
ATOM 818 O O . GLU A 1 100 ? 1.514 4.241 -6.252 1.00 68.56 100 GLU A O 1
ATOM 823 N N . GLU A 1 101 ? 1.687 2.366 -7.462 1.00 68.81 101 GLU A N 1
ATOM 824 C CA . GLU A 1 101 ? 3.054 2.617 -7.935 1.00 68.81 101 GLU A CA 1
ATOM 825 C C . GLU A 1 101 ? 3.134 3.754 -8.983 1.00 68.81 101 GLU A C 1
ATOM 827 O O . GLU A 1 101 ? 4.232 4.156 -9.384 1.00 68.81 101 GLU A O 1
ATOM 832 N N . GLU A 1 102 ? 2.002 4.336 -9.406 1.00 67.19 102 GLU A N 1
ATOM 833 C CA . GLU A 1 102 ? 2.000 5.452 -10.349 1.00 67.19 102 GLU A CA 1
ATOM 834 C C . GLU A 1 102 ? 2.639 6.738 -9.778 1.00 67.19 102 GLU A C 1
ATOM 836 O O . GLU A 1 102 ? 2.209 7.270 -8.746 1.00 67.19 102 GLU A O 1
ATOM 841 N N . PRO A 1 103 ? 3.596 7.350 -10.506 1.00 60.19 103 PRO A N 1
ATOM 842 C CA . PRO A 1 103 ? 4.268 8.566 -10.067 1.00 60.19 103 PRO A CA 1
ATOM 843 C C . PRO A 1 103 ? 3.266 9.721 -9.918 1.00 60.19 103 PRO A C 1
ATOM 845 O O . PRO A 1 103 ? 2.529 10.051 -10.849 1.00 60.19 103 PRO A O 1
ATOM 848 N N . GLY A 1 104 ? 3.268 10.362 -8.745 1.00 63.62 104 GLY A N 1
ATOM 849 C CA . GLY A 1 104 ? 2.459 11.550 -8.444 1.00 63.62 104 GLY A CA 1
ATOM 850 C C . GLY A 1 104 ? 1.238 11.311 -7.548 1.00 63.62 104 GLY A C 1
ATOM 851 O O . GLY A 1 104 ? 0.706 12.283 -7.011 1.00 63.62 104 GLY A O 1
ATOM 852 N N . ARG A 1 105 ? 0.822 10.057 -7.304 1.00 64.81 105 ARG A N 1
ATOM 853 C CA . ARG A 1 105 ? -0.244 9.744 -6.324 1.00 64.81 105 ARG A CA 1
ATOM 854 C C . ARG A 1 105 ? 0.258 9.654 -4.876 1.00 64.81 105 ARG A C 1
ATOM 856 O O . ARG A 1 105 ? -0.523 9.905 -3.957 1.00 64.81 105 ARG A O 1
ATOM 863 N N . GLN A 1 106 ? 1.553 9.404 -4.656 1.00 62.28 106 GLN A N 1
ATOM 864 C CA . GLN A 1 106 ? 2.167 9.303 -3.318 1.00 62.28 106 GLN A CA 1
ATOM 865 C C . GLN A 1 106 ? 2.040 10.563 -2.451 1.00 62.28 106 GLN A C 1
ATOM 867 O O . GLN A 1 106 ? 2.005 10.450 -1.229 1.00 62.28 106 GLN A O 1
ATOM 872 N N . ALA A 1 107 ? 1.893 11.754 -3.041 1.00 59.84 107 ALA A N 1
ATOM 873 C CA . ALA A 1 107 ? 1.901 13.015 -2.293 1.00 59.84 107 ALA A CA 1
ATOM 874 C C . ALA A 1 107 ? 0.830 13.088 -1.184 1.00 59.84 107 ALA A C 1
ATOM 876 O O . ALA A 1 107 ? 1.049 13.705 -0.142 1.00 59.84 107 ALA A O 1
ATOM 877 N N . ALA A 1 108 ? -0.333 12.452 -1.375 1.00 56.59 108 ALA A N 1
ATOM 878 C CA . ALA A 1 108 ? -1.367 12.405 -0.342 1.00 56.59 108 ALA A CA 1
ATOM 879 C C . ALA A 1 108 ? -1.024 11.432 0.799 1.00 56.59 108 ALA A C 1
ATOM 881 O O . ALA A 1 108 ? -1.361 11.721 1.945 1.00 56.59 108 ALA A O 1
ATOM 882 N N . ARG A 1 109 ? -0.336 10.323 0.501 1.00 59.56 109 ARG A N 1
ATOM 883 C CA . ARG A 1 109 ? 0.079 9.293 1.467 1.00 59.56 109 ARG A CA 1
ATOM 884 C C . ARG A 1 109 ? 1.214 9.798 2.362 1.00 59.56 109 ARG A C 1
ATOM 886 O O . ARG A 1 109 ? 1.128 9.674 3.583 1.00 59.56 109 ARG A O 1
ATOM 893 N N . ASP A 1 110 ? 2.178 10.500 1.769 1.00 64.12 110 ASP A N 1
ATOM 894 C CA . ASP A 1 110 ? 3.340 11.096 2.444 1.00 64.12 110 ASP A CA 1
ATOM 895 C C . ASP A 1 110 ? 2.958 12.079 3.559 1.00 64.12 110 ASP A C 1
ATOM 897 O O . ASP A 1 110 ? 3.661 12.207 4.563 1.00 64.12 110 ASP A O 1
ATOM 901 N N . ARG A 1 111 ? 1.821 12.775 3.412 1.00 61.59 111 ARG A N 1
ATOM 902 C CA . ARG A 1 111 ? 1.316 13.704 4.437 1.00 61.59 111 ARG A CA 1
ATOM 903 C C . ARG A 1 111 ? 0.983 13.000 5.743 1.00 61.59 111 ARG A C 1
ATOM 905 O O . ARG A 1 111 ? 1.173 13.569 6.812 1.00 61.59 111 ARG A O 1
ATOM 912 N N . TYR A 1 112 ? 0.490 11.774 5.652 1.00 54.03 112 TYR A N 1
ATOM 913 C CA . TYR A 1 112 ? -0.034 11.052 6.793 1.00 54.03 112 TYR A CA 1
ATOM 914 C C . TYR A 1 112 ? 1.048 10.210 7.499 1.00 54.03 112 TYR A C 1
ATOM 916 O O . TYR A 1 112 ? 0.932 9.971 8.697 1.00 54.03 112 TYR A O 1
ATOM 924 N N . GLU A 1 113 ? 2.141 9.835 6.829 1.00 58.31 113 GLU A N 1
ATOM 925 C CA . GLU A 1 113 ? 3.264 9.079 7.426 1.00 58.31 113 GLU A CA 1
ATOM 926 C C . GLU A 1 113 ? 3.878 9.728 8.679 1.00 58.31 113 GLU A C 1
ATOM 928 O O . GLU A 1 113 ? 4.451 9.038 9.515 1.00 58.31 113 GLU A O 1
ATOM 933 N N . ARG A 1 114 ? 3.724 11.046 8.851 1.00 57.44 114 ARG A N 1
ATOM 934 C CA . ARG A 1 114 ? 4.263 11.792 10.002 1.00 57.44 114 ARG A CA 1
ATOM 935 C C . ARG A 1 114 ? 3.529 11.538 11.323 1.00 57.44 114 ARG A C 1
ATOM 937 O O . ARG A 1 114 ? 3.992 12.006 12.353 1.00 57.44 114 ARG A O 1
ATOM 944 N N . HIS A 1 115 ? 2.403 10.826 11.310 1.00 58.12 115 HIS A N 1
ATOM 945 C CA . HIS A 1 115 ? 1.577 10.588 12.500 1.00 58.12 115 HIS A CA 1
ATOM 946 C C . HIS A 1 115 ? 1.686 9.157 13.042 1.00 58.12 115 HIS A C 1
ATOM 948 O O . HIS A 1 115 ? 0.692 8.607 13.516 1.00 58.12 115 HIS A O 1
ATOM 954 N N . PHE A 1 116 ? 2.858 8.529 12.942 1.00 58.16 116 PHE A N 1
ATOM 955 C CA . PHE A 1 116 ? 3.101 7.247 13.601 1.00 58.16 116 PHE A CA 1
ATOM 956 C C . PHE A 1 116 ? 3.529 7.495 15.053 1.00 58.16 116 PHE A C 1
ATOM 958 O O . PHE A 1 116 ? 4.525 8.175 15.281 1.00 58.16 116 PHE A O 1
ATOM 965 N N . TRP A 1 117 ? 2.771 6.963 16.012 1.00 57.59 117 TRP A N 1
ATOM 966 C CA . TRP A 1 117 ? 3.099 7.015 17.437 1.00 57.59 117 TRP A CA 1
ATOM 967 C C . TRP A 1 117 ? 3.049 5.593 17.989 1.00 57.59 117 TRP A C 1
ATOM 969 O O . TRP A 1 117 ? 1.976 5.002 18.086 1.00 57.59 117 TRP A O 1
ATOM 979 N N . GLU A 1 118 ? 4.213 5.040 18.319 1.00 60.88 118 GLU A N 1
ATOM 980 C CA . GLU A 1 118 ? 4.326 3.817 19.113 1.00 60.88 118 GLU A CA 1
ATOM 981 C C . GLU A 1 118 ? 4.674 4.202 20.534 1.00 60.88 118 GLU A C 1
ATOM 983 O O . GLU A 1 118 ? 5.488 5.090 20.778 1.00 60.88 118 GLU A O 1
ATOM 988 N N . SER A 1 119 ? 4.052 3.530 21.489 1.00 61.84 119 SER A N 1
ATOM 989 C CA . SER A 1 119 ? 4.351 3.768 22.888 1.00 61.84 119 SER A CA 1
ATOM 990 C C . SER A 1 119 ? 5.469 2.835 23.335 1.00 61.84 119 SER A C 1
ATOM 992 O O . SER A 1 119 ? 5.202 1.754 23.858 1.00 61.84 119 SER A O 1
ATOM 994 N N . LEU A 1 120 ? 6.704 3.260 23.101 1.00 66.56 120 LEU A N 1
ATOM 995 C CA . LEU A 1 120 ? 7.919 2.530 23.458 1.00 66.56 120 LEU A CA 1
ATOM 996 C C . LEU A 1 120 ? 8.287 2.783 24.929 1.00 66.56 120 LEU A C 1
ATOM 998 O O . LEU A 1 120 ? 7.846 3.772 25.521 1.00 66.56 120 LEU A O 1
ATOM 1002 N N . LEU A 1 121 ? 9.057 1.870 25.533 1.00 74.75 121 LEU A N 1
ATOM 1003 C CA . LEU A 1 121 ? 9.850 2.223 26.718 1.00 74.75 121 LEU A CA 1
ATOM 1004 C C . LEU A 1 121 ? 10.899 3.266 26.300 1.00 74.75 121 LEU A C 1
ATOM 1006 O O . LEU A 1 121 ? 11.251 3.307 25.123 1.00 74.75 121 LEU A O 1
ATOM 1010 N N . GLU A 1 122 ? 11.391 4.079 27.242 1.00 70.44 122 GLU A N 1
ATOM 1011 C CA . GLU A 1 122 ? 12.292 5.217 26.960 1.00 70.44 122 GLU A CA 1
ATOM 1012 C C . GLU A 1 122 ? 13.496 4.864 26.062 1.00 70.44 122 GLU A C 1
ATOM 1014 O O . GLU A 1 122 ? 13.924 5.716 25.289 1.00 70.44 122 GLU A O 1
ATOM 1019 N N . ASP A 1 123 ? 13.949 3.605 26.063 1.00 74.56 123 ASP A N 1
ATOM 1020 C CA . ASP A 1 123 ? 15.126 3.151 25.308 1.00 74.56 123 ASP A CA 1
ATOM 1021 C C . ASP A 1 123 ? 14.826 2.230 24.106 1.00 74.56 123 ASP A C 1
ATOM 1023 O O . ASP A 1 123 ? 15.751 1.749 23.450 1.00 74.56 123 ASP A O 1
ATOM 1027 N N . ALA A 1 124 ? 13.559 1.923 23.804 1.00 73.12 124 ALA A N 1
ATOM 1028 C CA . ALA A 1 124 ? 13.221 1.007 22.710 1.00 73.12 124 ALA A CA 1
ATOM 1029 C C . ALA A 1 124 ? 13.002 1.757 21.384 1.00 73.12 124 ALA A C 1
ATOM 1031 O O . ALA A 1 124 ? 12.283 2.753 21.334 1.00 73.12 124 ALA A O 1
ATOM 1032 N N . GLU A 1 125 ? 13.578 1.257 20.286 1.00 70.38 125 GLU A N 1
ATOM 1033 C CA . GLU A 1 125 ? 13.392 1.834 18.949 1.00 70.38 125 GLU A CA 1
ATOM 1034 C C . GLU A 1 125 ? 12.071 1.395 18.295 1.00 70.38 125 GLU A C 1
ATOM 1036 O O . GLU A 1 125 ? 11.622 0.256 18.422 1.00 70.38 125 GLU A O 1
ATOM 1041 N N . SER A 1 126 ? 11.456 2.315 17.546 1.00 72.06 126 SER A N 1
ATOM 1042 C CA . SER A 1 126 ? 10.173 2.099 16.874 1.00 72.06 126 SER A CA 1
ATOM 1043 C C . SER A 1 126 ? 10.332 1.264 15.602 1.00 72.06 126 SER A C 1
ATOM 1045 O O . SER A 1 126 ? 10.928 1.717 14.619 1.00 72.06 126 SER A O 1
ATOM 1047 N N . VAL A 1 127 ? 9.767 0.056 15.583 1.00 74.00 127 VAL A N 1
ATOM 1048 C CA . VAL A 1 127 ? 10.020 -0.921 14.510 1.00 74.00 127 VAL A CA 1
ATOM 1049 C C . VAL A 1 127 ? 9.232 -0.598 13.238 1.00 74.00 127 VAL A C 1
ATOM 1051 O O . VAL A 1 127 ? 9.748 -0.692 12.115 1.00 74.00 127 VAL A O 1
ATOM 1054 N N . VAL A 1 128 ? 7.975 -0.178 13.377 1.00 73.75 128 VAL A N 1
ATOM 1055 C CA . VAL A 1 128 ? 7.097 0.039 12.223 1.00 73.75 128 VAL A CA 1
ATOM 1056 C C . VAL A 1 128 ? 7.463 1.266 11.382 1.00 73.75 128 VAL A C 1
ATOM 1058 O O . VAL A 1 128 ? 7.562 1.127 10.164 1.00 73.75 128 VAL A O 1
ATOM 1061 N N . PRO A 1 129 ? 7.753 2.460 11.928 1.00 79.06 129 PRO A N 1
ATOM 1062 C CA . PRO A 1 129 ? 8.130 3.588 11.081 1.00 79.06 129 PRO A CA 1
ATOM 1063 C C . PRO A 1 129 ? 9.472 3.363 10.375 1.00 79.06 129 PRO A C 1
ATOM 1065 O O . PRO A 1 129 ? 9.655 3.860 9.263 1.00 79.06 129 PRO A O 1
ATOM 1068 N N . MET A 1 130 ? 10.401 2.606 10.969 1.00 76.56 130 MET A N 1
ATOM 1069 C CA . MET A 1 130 ? 11.698 2.311 10.352 1.00 76.56 130 MET A CA 1
ATOM 1070 C C . MET A 1 130 ? 11.571 1.362 9.160 1.00 76.56 130 MET A C 1
ATOM 1072 O O . MET A 1 130 ? 12.053 1.671 8.067 1.00 76.56 130 MET A O 1
ATOM 1076 N N . SER A 1 131 ? 10.860 0.251 9.332 1.00 78.75 131 SER A N 1
ATOM 1077 C CA . SER A 1 131 ? 10.577 -0.713 8.259 1.00 78.75 131 SER A CA 1
ATOM 1078 C C . SER A 1 131 ? 9.786 -0.084 7.104 1.00 78.75 131 SER A C 1
ATOM 1080 O O . SER A 1 131 ? 10.133 -0.275 5.932 1.00 78.75 131 SER A O 1
ATOM 1082 N N . LEU A 1 132 ? 8.791 0.755 7.410 1.00 75.69 132 LEU A N 1
ATOM 1083 C CA . LEU A 1 132 ? 8.022 1.484 6.401 1.00 75.69 132 LEU A CA 1
ATOM 1084 C C . LEU A 1 132 ? 8.889 2.486 5.630 1.00 75.69 132 LEU A C 1
ATOM 1086 O O . LEU A 1 132 ? 8.905 2.451 4.396 1.00 75.69 132 LEU A O 1
ATOM 1090 N N . LYS A 1 133 ? 9.689 3.312 6.321 1.00 80.44 133 LYS A N 1
ATOM 1091 C CA . LYS A 1 133 ? 10.642 4.233 5.674 1.00 80.44 133 LYS A CA 1
ATOM 1092 C C . LYS A 1 133 ? 11.651 3.490 4.803 1.00 80.44 133 LYS A C 1
ATOM 1094 O O . LYS A 1 133 ? 11.932 3.934 3.689 1.00 80.44 133 LYS A O 1
ATOM 1099 N N . HIS A 1 134 ? 12.172 2.355 5.273 1.00 82.75 134 HIS A N 1
ATOM 1100 C CA . HIS A 1 134 ? 13.115 1.549 4.506 1.00 82.75 134 HIS A CA 1
ATOM 1101 C C . HIS A 1 134 ? 12.470 0.990 3.232 1.00 82.75 134 HIS A C 1
ATOM 1103 O O . HIS A 1 134 ? 13.032 1.155 2.142 1.00 82.75 134 HIS A O 1
ATOM 1109 N N . SER A 1 135 ? 11.294 0.366 3.341 1.00 75.69 135 SER A N 1
ATOM 1110 C CA . SER A 1 135 ? 10.580 -0.197 2.189 1.00 75.69 135 SER A CA 1
ATOM 1111 C C . SER A 1 135 ? 10.283 0.873 1.134 1.00 75.69 135 SER A C 1
ATOM 1113 O O . SER A 1 135 ? 10.506 0.665 -0.062 1.00 75.69 135 SER A O 1
ATOM 1115 N N . LYS A 1 136 ? 9.901 2.069 1.588 1.00 77.12 136 LYS A N 1
ATOM 1116 C CA . LYS A 1 136 ? 9.668 3.233 0.743 1.00 77.12 136 LYS A CA 1
ATOM 1117 C C . LYS A 1 136 ? 10.942 3.721 0.073 1.00 77.12 136 LYS A C 1
ATOM 1119 O O . LYS A 1 136 ? 10.928 3.951 -1.130 1.00 77.12 136 LYS A O 1
ATOM 1124 N N . ALA A 1 137 ? 12.046 3.840 0.807 1.00 83.88 137 ALA A N 1
ATOM 1125 C CA . ALA A 1 137 ? 13.332 4.229 0.233 1.00 83.88 137 ALA A CA 1
ATOM 1126 C C . ALA A 1 137 ? 13.786 3.249 -0.864 1.00 83.88 137 ALA A C 1
ATOM 1128 O O . ALA A 1 137 ? 14.356 3.658 -1.874 1.00 83.88 137 ALA A O 1
ATOM 1129 N N . LEU A 1 138 ? 13.502 1.952 -0.712 1.00 81.25 138 LEU A N 1
ATOM 1130 C CA . LEU A 1 138 ? 13.756 0.971 -1.768 1.00 81.25 138 LEU A CA 1
ATOM 1131 C C . LEU A 1 138 ? 12.835 1.175 -2.977 1.00 81.25 138 LEU A C 1
ATOM 1133 O O . LEU A 1 138 ? 13.309 1.131 -4.114 1.00 81.25 138 LEU A O 1
ATOM 1137 N N . ALA A 1 139 ? 11.546 1.436 -2.751 1.00 76.44 139 ALA A N 1
ATOM 1138 C CA . ALA A 1 139 ? 10.583 1.702 -3.817 1.00 76.44 139 ALA A CA 1
ATOM 1139 C C . ALA A 1 139 ? 10.913 2.989 -4.595 1.00 76.44 139 ALA A C 1
ATOM 1141 O O . ALA A 1 139 ? 10.899 2.985 -5.827 1.00 76.44 139 ALA A O 1
ATOM 1142 N N . THR A 1 140 ? 11.291 4.074 -3.913 1.00 80.81 140 THR A N 1
ATOM 1143 C CA . THR A 1 140 ? 11.707 5.332 -4.556 1.00 80.81 140 THR A CA 1
ATOM 1144 C C . THR A 1 140 ? 13.007 5.163 -5.332 1.00 80.81 140 THR A C 1
ATOM 1146 O O . THR A 1 140 ? 13.114 5.649 -6.452 1.00 80.81 140 THR A O 1
ATOM 1149 N N . ARG A 1 141 ? 13.985 4.414 -4.805 1.00 80.81 141 ARG A N 1
ATOM 1150 C CA . ARG A 1 141 ? 15.215 4.087 -5.548 1.00 80.81 141 ARG A CA 1
ATOM 1151 C C . ARG A 1 141 ? 14.924 3.254 -6.793 1.00 80.81 141 ARG A C 1
ATOM 1153 O O . ARG A 1 141 ? 15.502 3.521 -7.845 1.00 80.81 141 ARG A O 1
ATOM 1160 N N . LYS A 1 142 ? 14.034 2.262 -6.688 1.00 76.62 142 LYS A N 1
ATOM 1161 C CA . LYS A 1 142 ? 13.627 1.417 -7.817 1.00 76.62 142 LYS A CA 1
ATOM 1162 C C . LYS A 1 142 ? 12.924 2.250 -8.890 1.00 76.62 142 LYS A C 1
ATOM 1164 O O . LYS A 1 142 ? 13.394 2.268 -10.022 1.00 76.62 142 LYS A O 1
ATOM 1169 N N . THR A 1 143 ? 11.892 3.005 -8.522 1.00 73.75 143 THR A N 1
ATOM 1170 C CA . THR A 1 143 ? 11.175 3.894 -9.450 1.00 73.75 143 THR A CA 1
ATOM 1171 C C . THR A 1 143 ? 12.114 4.921 -10.075 1.00 73.75 143 THR A C 1
ATOM 1173 O O . THR A 1 143 ? 12.165 5.013 -11.295 1.00 73.75 143 THR A O 1
ATOM 1176 N N . ALA A 1 144 ? 12.943 5.616 -9.288 1.00 75.62 144 ALA A N 1
ATOM 1177 C CA . ALA A 1 144 ? 13.934 6.555 -9.812 1.00 75.62 144 ALA A CA 1
ATOM 1178 C C . ALA A 1 144 ? 14.843 5.891 -10.853 1.00 75.62 144 ALA A C 1
ATOM 1180 O O . ALA A 1 144 ? 14.994 6.429 -11.944 1.00 75.62 144 ALA A O 1
ATOM 1181 N N . SER A 1 145 ? 15.373 4.695 -10.564 1.00 73.06 145 SER A N 1
ATOM 1182 C CA . SER A 1 145 ? 16.199 3.945 -11.519 1.00 73.06 145 SER A CA 1
ATOM 1183 C C . SER A 1 145 ? 15.458 3.549 -12.800 1.00 73.06 145 SER A C 1
ATOM 1185 O O . SER A 1 145 ? 16.076 3.497 -13.860 1.00 73.06 145 SER A O 1
ATOM 1187 N N . ASP A 1 146 ? 14.146 3.315 -12.722 1.00 67.81 146 ASP A N 1
ATOM 1188 C CA . ASP A 1 146 ? 13.302 2.988 -13.876 1.00 67.81 146 ASP A CA 1
ATOM 1189 C C . ASP A 1 146 ? 13.003 4.221 -14.739 1.00 67.81 146 ASP A C 1
ATOM 1191 O O . ASP A 1 146 ? 12.802 4.084 -15.942 1.00 67.81 146 ASP A O 1
ATOM 1195 N N . TYR A 1 147 ? 13.045 5.428 -14.165 1.00 66.56 147 TYR A N 1
ATOM 1196 C CA . TYR A 1 147 ? 12.905 6.691 -14.897 1.00 66.56 147 TYR A CA 1
ATOM 1197 C C . TYR A 1 147 ? 14.233 7.257 -15.430 1.00 66.56 147 TYR A C 1
ATOM 1199 O O . TYR A 1 147 ? 14.200 8.176 -16.241 1.00 66.56 147 TYR A O 1
ATOM 1207 N N . LEU A 1 148 ? 15.403 6.718 -15.057 1.00 66.88 148 LEU A N 1
ATOM 1208 C CA . LEU A 1 148 ? 16.707 7.237 -15.518 1.00 66.88 148 LEU A CA 1
ATOM 1209 C C . LEU A 1 148 ? 16.945 7.104 -17.032 1.00 66.88 148 LEU A C 1
ATOM 1211 O O . LEU A 1 148 ? 17.841 7.761 -17.562 1.00 66.88 148 LEU A O 1
ATOM 1215 N N . HIS A 1 149 ? 16.184 6.265 -17.739 1.00 68.50 149 HIS A N 1
ATOM 1216 C CA . HIS A 1 149 ? 16.358 6.040 -19.176 1.00 68.50 149 HIS A CA 1
ATOM 1217 C C . HIS A 1 149 ? 15.207 6.598 -20.030 1.00 68.50 149 HIS A C 1
ATOM 1219 O O . HIS A 1 149 ? 15.107 6.271 -21.212 1.00 68.50 149 HIS A O 1
ATOM 1225 N N . THR A 1 150 ? 14.369 7.489 -19.484 1.00 67.31 150 THR A N 1
ATOM 1226 C CA . THR A 1 150 ? 13.273 8.139 -20.233 1.00 67.31 150 THR A CA 1
ATOM 1227 C C . THR A 1 150 ? 13.755 8.881 -21.479 1.00 67.31 150 THR A C 1
ATOM 1229 O O . THR A 1 150 ? 13.046 8.896 -22.484 1.00 67.31 150 THR A O 1
ATOM 1232 N N . ASP A 1 151 ? 14.959 9.456 -21.424 1.00 70.88 151 ASP A N 1
ATOM 1233 C CA . ASP A 1 151 ? 15.570 10.221 -22.517 1.00 70.88 151 ASP A CA 1
ATOM 1234 C C . ASP A 1 151 ? 16.490 9.385 -23.422 1.00 70.88 151 ASP A C 1
ATOM 1236 O O . ASP A 1 151 ? 17.066 9.929 -24.367 1.00 70.88 151 ASP A O 1
ATOM 1240 N N . ASP A 1 152 ? 16.658 8.079 -23.162 1.00 79.38 152 ASP A N 1
ATOM 1241 C CA . ASP A 1 152 ? 17.473 7.226 -24.030 1.00 79.38 152 ASP A CA 1
ATOM 1242 C C . ASP A 1 152 ? 16.802 7.144 -25.416 1.00 79.38 152 ASP A C 1
ATOM 1244 O O . ASP A 1 152 ? 15.679 6.633 -25.524 1.00 79.38 152 ASP A O 1
ATOM 1248 N N . PRO A 1 153 ? 17.470 7.581 -26.503 1.00 81.31 153 PRO A N 1
ATOM 1249 C CA . PRO A 1 153 ? 16.906 7.539 -27.851 1.00 81.31 153 PRO A CA 1
ATOM 1250 C C . PRO A 1 153 ? 16.500 6.131 -28.304 1.00 81.31 153 PRO A C 1
ATOM 1252 O O . PRO A 1 153 ? 15.708 5.989 -29.235 1.00 81.31 153 PRO A O 1
ATOM 1255 N N . ARG A 1 154 ? 17.045 5.080 -27.674 1.00 79.44 154 ARG A N 1
ATOM 1256 C CA . ARG A 1 154 ? 16.657 3.685 -27.932 1.00 79.44 154 ARG A CA 1
ATOM 1257 C C . ARG A 1 154 ? 15.276 3.334 -27.370 1.00 79.44 154 ARG A C 1
ATOM 1259 O O . ARG A 1 154 ? 14.637 2.409 -27.873 1.00 79.44 154 ARG A O 1
ATOM 1266 N N . ILE A 1 155 ? 14.843 4.023 -26.317 1.00 78.56 155 ILE A N 1
ATOM 1267 C CA . ILE A 1 155 ? 13.567 3.800 -25.629 1.00 78.56 155 ILE A CA 1
ATOM 1268 C C . ILE A 1 155 ? 12.514 4.763 -26.175 1.00 78.56 155 ILE A C 1
ATOM 1270 O O . ILE A 1 155 ? 11.431 4.324 -26.555 1.00 78.56 155 ILE A O 1
ATOM 1274 N N . THR A 1 156 ? 12.844 6.052 -26.269 1.00 78.25 156 THR A N 1
ATOM 1275 C CA . THR A 1 156 ? 11.976 7.101 -26.820 1.00 78.25 156 THR A CA 1
ATOM 1276 C C . THR A 1 156 ? 12.646 7.741 -28.042 1.00 78.25 156 THR A C 1
ATOM 1278 O O . THR A 1 156 ? 13.286 8.794 -27.957 1.00 78.25 156 THR A O 1
ATOM 1281 N N . PRO A 1 157 ? 12.543 7.119 -29.232 1.00 79.25 157 PRO A N 1
ATOM 1282 C CA . PRO A 1 157 ? 13.180 7.666 -30.419 1.00 79.25 157 PRO A CA 1
ATOM 1283 C C . PRO A 1 157 ? 12.590 9.038 -30.752 1.00 79.25 157 PRO A C 1
ATOM 1285 O O . PRO A 1 157 ? 11.393 9.189 -31.007 1.00 79.25 157 PRO A O 1
ATOM 1288 N N . ARG A 1 158 ? 13.448 10.061 -30.786 1.00 78.06 158 ARG A N 1
ATOM 1289 C CA . ARG A 1 158 ? 13.065 11.401 -31.237 1.00 78.06 158 ARG A CA 1
ATOM 1290 C C . ARG A 1 158 ? 12.845 11.379 -32.746 1.00 78.06 158 ARG A C 1
ATOM 1292 O O . ARG A 1 158 ? 13.787 11.490 -33.529 1.00 78.06 158 ARG A O 1
ATOM 1299 N N . VAL A 1 159 ? 11.588 11.252 -33.157 1.00 81.31 159 VAL A N 1
ATOM 1300 C CA . VAL A 1 159 ? 11.201 11.373 -34.564 1.00 81.31 159 VAL A CA 1
ATOM 1301 C C . VAL A 1 159 ? 11.367 12.829 -35.004 1.00 81.31 159 VAL A C 1
ATOM 1303 O O . VAL A 1 159 ? 10.890 13.754 -34.341 1.00 81.31 159 VAL A O 1
ATOM 1306 N N . LYS A 1 160 ? 12.054 13.051 -36.132 1.00 83.19 160 LYS A N 1
ATOM 1307 C CA . LYS A 1 160 ? 12.143 14.381 -36.748 1.00 83.19 160 LYS A CA 1
ATOM 1308 C C . LYS A 1 160 ? 10.761 14.765 -37.267 1.00 83.19 160 LYS A C 1
ATOM 1310 O O . LYS A 1 160 ? 10.264 14.173 -38.219 1.00 83.19 160 LYS A O 1
ATOM 1315 N N . ILE A 1 161 ? 10.149 15.751 -36.627 1.00 80.88 161 ILE A N 1
ATOM 1316 C CA . ILE A 1 161 ? 8.831 16.246 -37.018 1.00 80.88 161 ILE A CA 1
ATOM 1317 C C . ILE A 1 161 ? 9.008 17.173 -38.231 1.00 80.88 161 ILE A C 1
ATOM 1319 O O . ILE A 1 161 ? 9.839 18.086 -38.175 1.00 80.88 161 ILE A O 1
ATOM 1323 N N . PRO A 1 162 ? 8.283 16.944 -39.338 1.00 88.38 162 PRO A N 1
ATOM 1324 C CA . PRO A 1 162 ? 8.395 17.778 -40.526 1.00 88.38 162 PRO A CA 1
ATOM 1325 C C . PRO A 1 162 ? 7.868 19.197 -40.262 1.00 88.38 162 PRO A C 1
ATOM 1327 O O . PRO A 1 162 ? 6.983 19.400 -39.432 1.00 88.38 162 PRO A O 1
ATOM 1330 N N . ARG A 1 163 ? 8.393 20.191 -40.995 1.00 86.44 163 ARG A N 1
ATOM 1331 C CA . ARG A 1 163 ? 8.147 21.630 -40.742 1.00 86.44 163 ARG A CA 1
ATOM 1332 C C . ARG A 1 163 ? 6.668 22.044 -40.753 1.00 86.44 163 ARG A C 1
ATOM 1334 O O . ARG A 1 163 ? 6.328 23.048 -40.139 1.00 86.44 163 ARG A O 1
ATOM 1341 N N . TYR A 1 164 ? 5.802 21.298 -41.437 1.00 88.19 164 TYR A N 1
ATOM 1342 C CA . TYR A 1 164 ? 4.370 21.597 -41.535 1.00 88.19 164 TYR A CA 1
ATOM 1343 C C . TYR A 1 164 ? 3.549 21.127 -40.321 1.00 88.19 164 TYR A C 1
ATOM 1345 O O . TYR A 1 164 ? 2.418 21.574 -40.143 1.00 88.19 164 TYR A O 1
ATOM 1353 N N . VAL A 1 165 ? 4.092 20.256 -39.464 1.00 86.50 165 VAL A N 1
ATOM 1354 C CA . VAL A 1 165 ? 3.405 19.798 -38.250 1.00 86.50 165 VAL A CA 1
ATOM 1355 C C . VAL A 1 165 ? 3.707 20.771 -37.114 1.00 86.50 165 VAL A C 1
ATOM 1357 O O . VAL A 1 165 ? 4.828 20.845 -36.609 1.00 86.50 165 VAL A O 1
ATOM 1360 N N . LYS A 1 166 ? 2.691 21.527 -36.690 1.00 81.38 166 LYS A N 1
ATOM 1361 C CA . LYS A 1 166 ? 2.802 22.428 -35.539 1.00 81.38 166 LYS A CA 1
ATOM 1362 C C . LYS A 1 166 ? 2.742 21.611 -34.254 1.00 81.38 166 LYS A C 1
ATOM 1364 O O . LYS A 1 166 ? 1.761 20.913 -34.009 1.00 81.38 166 LYS A O 1
ATOM 1369 N N . LYS A 1 167 ? 3.776 21.720 -33.417 1.00 76.69 167 LYS A N 1
ATOM 1370 C CA . LYS A 1 167 ? 3.721 21.148 -32.072 1.00 76.69 167 LYS A CA 1
ATOM 1371 C C . LYS A 1 167 ? 2.681 21.906 -31.237 1.00 76.69 167 LYS A C 1
ATOM 1373 O O . LYS A 1 167 ? 2.696 23.140 -31.252 1.00 76.69 167 LYS A O 1
ATOM 1378 N N . PRO A 1 168 ? 1.809 21.200 -30.507 1.00 81.44 168 PRO A N 1
ATOM 1379 C CA . PRO A 1 168 ? 0.946 21.825 -29.513 1.00 81.44 168 PRO A CA 1
ATOM 1380 C C . PRO A 1 168 ? 1.809 22.557 -28.476 1.00 81.44 168 PRO A C 1
ATOM 1382 O O . PRO A 1 168 ? 2.855 22.052 -28.068 1.00 81.44 168 PRO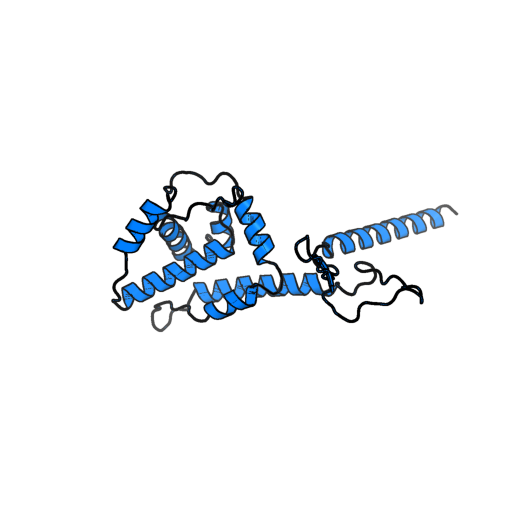 A O 1
ATOM 1385 N N . LYS A 1 169 ? 1.394 23.763 -28.075 1.00 79.50 169 LYS A N 1
ATOM 1386 C CA . LYS A 1 169 ? 2.102 24.532 -27.036 1.00 79.50 169 LYS A CA 1
ATOM 1387 C C . LYS A 1 169 ? 1.835 23.973 -25.639 1.00 79.50 169 LYS A C 1
ATOM 1389 O O . LYS A 1 169 ? 2.712 24.007 -24.783 1.00 79.50 169 LYS A O 1
ATOM 1394 N N . GLU A 1 170 ? 0.626 23.472 -25.420 1.00 82.56 170 GLU A N 1
ATOM 1395 C CA . GLU A 1 170 ? 0.192 22.949 -24.131 1.00 82.56 170 GLU A CA 1
ATOM 1396 C C . GLU A 1 170 ? 0.534 21.466 -23.995 1.00 82.56 170 GLU A C 1
ATOM 1398 O O . GLU A 1 170 ? 0.423 20.689 -24.945 1.00 82.56 170 GLU A O 1
ATOM 1403 N N . LYS A 1 171 ? 0.942 21.070 -22.784 1.00 77.81 171 LYS A N 1
ATOM 1404 C CA . LYS A 1 171 ? 1.285 19.677 -22.456 1.00 77.81 171 LYS A CA 1
ATOM 1405 C C . LYS A 1 171 ? 0.066 18.752 -22.442 1.00 77.81 171 LYS A C 1
ATOM 1407 O O . LYS A 1 171 ? 0.208 17.554 -22.657 1.00 77.81 171 LYS A O 1
ATOM 1412 N N . ILE A 1 172 ? -1.111 19.305 -22.160 1.00 83.88 172 ILE A N 1
ATOM 1413 C CA . ILE A 1 172 ? -2.382 18.586 -22.125 1.00 83.88 172 ILE A CA 1
ATOM 1414 C C . ILE A 1 172 ? -3.275 19.244 -23.163 1.00 83.88 172 ILE A C 1
ATOM 1416 O O . ILE A 1 172 ? -3.556 20.431 -23.050 1.00 83.88 172 ILE A O 1
ATOM 1420 N N . GLN A 1 173 ? -3.721 18.488 -24.161 1.00 86.62 173 GLN A N 1
ATOM 1421 C CA . GLN A 1 173 ? -4.685 18.993 -25.134 1.00 86.62 173 GLN A CA 1
ATOM 1422 C C . GLN A 1 173 ? -6.073 18.493 -24.777 1.00 86.62 173 GLN A C 1
ATOM 1424 O O . GLN A 1 173 ? -6.283 17.287 -24.652 1.00 86.62 173 GLN A O 1
ATOM 1429 N N . VAL A 1 174 ? -7.022 19.413 -24.641 1.00 88.94 174 VAL A N 1
ATOM 1430 C CA . VAL A 1 174 ? -8.422 19.083 -24.378 1.00 88.94 174 VAL A CA 1
ATOM 1431 C C . VAL A 1 174 ? -9.242 19.402 -25.619 1.00 88.94 174 VAL A C 1
ATOM 1433 O O . VAL A 1 174 ? -9.239 20.530 -26.101 1.00 88.94 174 VAL A O 1
ATOM 1436 N N . VAL A 1 175 ? -9.940 18.400 -26.146 1.00 88.88 175 VAL A N 1
ATOM 1437 C CA . VAL A 1 175 ? -10.876 18.547 -27.260 1.00 88.88 175 VAL A CA 1
ATOM 1438 C C . VAL A 1 175 ? -12.286 18.391 -26.706 1.00 88.88 175 VAL A C 1
ATOM 1440 O O . VAL A 1 175 ? -12.720 17.274 -26.417 1.00 88.88 175 VAL A O 1
ATOM 1443 N N . SER A 1 176 ? -12.991 19.512 -26.561 1.00 89.31 176 SER A N 1
ATOM 1444 C CA . SER A 1 176 ? -14.394 19.551 -26.143 1.00 89.31 176 SER A CA 1
ATOM 1445 C C . SER A 1 176 ? -15.327 19.558 -27.359 1.00 89.31 176 SER A C 1
ATOM 1447 O O . SER A 1 176 ? -15.046 20.177 -28.389 1.00 89.31 176 SER A O 1
ATOM 1449 N N . ARG A 1 177 ? -16.443 18.824 -27.278 1.00 87.94 177 ARG A N 1
ATOM 1450 C CA . ARG A 1 177 ? -17.505 18.805 -28.301 1.00 87.94 177 ARG A CA 1
ATOM 1451 C C . ARG A 1 177 ? -18.862 18.761 -27.609 1.00 87.94 177 ARG A C 1
ATOM 1453 O O . ARG A 1 177 ? -19.042 17.975 -26.694 1.00 87.94 177 ARG A O 1
ATOM 1460 N N . SER A 1 178 ? -19.837 19.540 -28.075 1.00 84.94 178 SER A N 1
ATOM 1461 C CA . SER A 1 178 ? -21.120 19.728 -27.369 1.00 84.94 178 SER A CA 1
ATOM 1462 C C . SER A 1 178 ? -21.911 18.440 -27.092 1.00 84.94 178 SER A C 1
ATOM 1464 O O . SER A 1 178 ? -22.650 18.382 -26.117 1.00 84.94 178 SER A O 1
ATOM 1466 N N . SER A 1 179 ? -21.758 17.401 -27.921 1.00 90.88 179 SER A N 1
ATOM 1467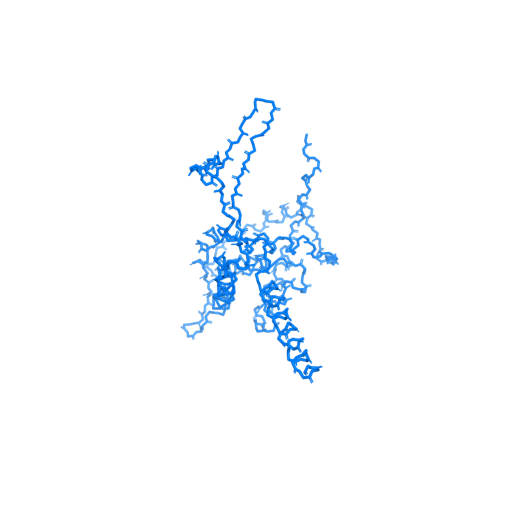 C CA . SER A 1 179 ? -22.492 16.133 -27.803 1.00 90.88 179 SER A CA 1
ATOM 1468 C C . SER A 1 179 ? -21.693 14.975 -27.191 1.00 90.88 179 SER A C 1
ATOM 1470 O O . SER A 1 179 ? -22.197 13.851 -27.151 1.00 90.88 179 SER A O 1
ATOM 1472 N N . ARG A 1 180 ? -20.441 15.192 -26.756 1.00 84.12 180 ARG A N 1
ATOM 1473 C CA . ARG A 1 180 ? -19.563 14.135 -26.219 1.00 84.12 180 ARG A CA 1
ATOM 1474 C C . ARG A 1 180 ? -18.717 14.647 -25.048 1.00 84.12 180 ARG A C 1
ATOM 1476 O O . ARG A 1 180 ? -18.371 15.820 -25.032 1.00 84.12 180 ARG A O 1
ATOM 1483 N N . PRO A 1 181 ? -18.342 13.781 -24.093 1.00 89.25 181 PRO A N 1
ATOM 1484 C CA . PRO A 1 181 ? -17.425 14.167 -23.026 1.00 89.25 181 PRO A CA 1
ATOM 1485 C C . PRO A 1 181 ? -16.057 14.587 -23.580 1.00 89.25 181 PRO A C 1
ATOM 1487 O O . PRO A 1 181 ? -15.619 14.095 -24.624 1.00 89.25 181 PRO A O 1
ATOM 1490 N N . ASP A 1 182 ? -15.387 15.480 -22.854 1.00 92.25 182 ASP A N 1
ATOM 1491 C CA . ASP A 1 182 ? -14.094 16.045 -23.240 1.00 92.25 182 ASP A CA 1
ATOM 1492 C C . ASP A 1 182 ? -13.013 14.968 -23.391 1.00 92.25 182 ASP A C 1
ATOM 1494 O O . ASP A 1 182 ? -12.777 14.155 -22.493 1.00 92.25 182 ASP A O 1
ATOM 1498 N N . LEU A 1 183 ? -12.299 15.005 -24.517 1.00 89.94 183 LEU A N 1
ATOM 1499 C CA . LEU A 1 183 ? -11.145 14.145 -24.770 1.00 89.94 183 LEU A CA 1
ATOM 1500 C C . LEU A 1 183 ? -9.870 14.863 -24.332 1.00 89.94 183 L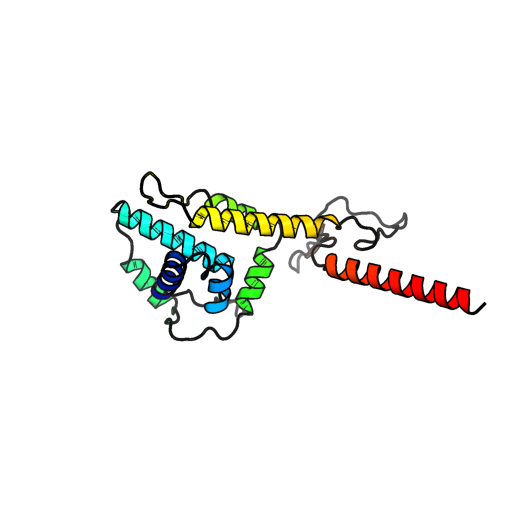EU A C 1
ATOM 1502 O O . LEU A 1 183 ? -9.555 15.933 -24.850 1.00 89.94 183 LEU A O 1
ATOM 1506 N N . LYS A 1 184 ? -9.122 14.269 -23.399 1.00 89.38 184 LYS A N 1
ATOM 1507 C CA . LYS A 1 184 ? -7.839 14.799 -22.918 1.00 89.38 184 LYS A CA 1
ATOM 1508 C C . LYS A 1 184 ? -6.691 13.953 -23.455 1.00 89.38 184 LYS A C 1
ATOM 1510 O O . LYS A 1 184 ? -6.592 12.772 -23.134 1.00 89.38 184 LYS A O 1
ATOM 1515 N N . PHE A 1 185 ? -5.813 14.564 -24.238 1.00 85.94 185 PHE A N 1
ATOM 1516 C CA . PHE A 1 185 ? -4.587 13.949 -24.728 1.00 85.94 185 PHE A CA 1
ATOM 1517 C C . PHE A 1 185 ? -3.421 14.397 -23.847 1.00 85.94 185 PHE A C 1
ATOM 1519 O O . PHE A 1 185 ? -3.126 15.591 -23.755 1.00 85.94 185 PHE A O 1
ATOM 1526 N N . VAL A 1 186 ? -2.780 13.431 -23.191 1.00 83.88 186 VAL A N 1
ATOM 1527 C CA . VAL A 1 186 ? -1.619 13.629 -22.317 1.00 83.88 186 VAL A CA 1
ATOM 1528 C C . VAL A 1 186 ? -0.460 12.833 -22.899 1.00 83.88 186 VAL A C 1
ATOM 1530 O O . VAL A 1 186 ? -0.604 11.636 -23.143 1.00 83.88 186 VAL A O 1
ATOM 1533 N N . ASP A 1 187 ? 0.679 13.488 -23.125 1.00 77.00 187 ASP A N 1
ATOM 1534 C CA . ASP A 1 187 ? 1.903 12.779 -23.494 1.00 77.00 187 ASP A CA 1
ATOM 1535 C C . ASP A 1 187 ? 2.440 12.021 -22.273 1.00 77.00 187 ASP A C 1
ATOM 1537 O O . ASP A 1 187 ? 2.793 12.606 -21.248 1.00 77.00 187 ASP A O 1
ATOM 1541 N N . ILE A 1 188 ? 2.440 10.700 -22.390 1.00 72.00 188 ILE A N 1
ATOM 1542 C CA . ILE A 1 188 ? 2.814 9.741 -21.349 1.00 72.00 188 ILE A CA 1
ATOM 1543 C C . ILE A 1 188 ? 4.268 9.265 -21.491 1.00 72.00 188 ILE A C 1
ATOM 1545 O O . ILE A 1 188 ? 4.745 8.530 -20.626 1.00 72.00 188 ILE A O 1
ATOM 1549 N N . GLY A 1 189 ? 4.996 9.683 -22.536 1.00 74.00 189 GLY A N 1
ATOM 1550 C CA . GLY A 1 189 ? 6.401 9.319 -22.747 1.00 74.00 189 GLY A CA 1
ATOM 1551 C C . GLY A 1 189 ? 6.652 7.806 -22.660 1.00 74.00 189 GLY A C 1
ATOM 1552 O O . GLY A 1 189 ? 5.942 7.010 -23.272 1.00 74.00 189 GLY A O 1
ATOM 1553 N N . SER A 1 190 ? 7.650 7.393 -21.871 1.00 74.38 190 SER A N 1
ATOM 1554 C CA . SER A 1 190 ? 7.975 5.980 -21.612 1.00 74.38 190 SER A CA 1
ATOM 1555 C C . SER A 1 190 ? 7.307 5.396 -20.359 1.00 74.38 190 SER A C 1
ATOM 1557 O O . SER A 1 190 ? 7.740 4.345 -19.886 1.00 74.38 190 SER A O 1
ATOM 1559 N N . LYS A 1 191 ? 6.260 6.037 -19.813 1.00 72.00 191 LYS A N 1
ATOM 1560 C CA . LYS A 1 191 ? 5.620 5.626 -18.546 1.00 72.00 191 LYS A CA 1
ATOM 1561 C C . LYS A 1 191 ? 5.128 4.172 -18.554 1.00 72.00 191 LYS A C 1
ATOM 1563 O O . LYS A 1 191 ? 5.231 3.498 -17.541 1.00 72.00 191 LYS A O 1
ATOM 1568 N N . PHE A 1 192 ? 4.642 3.680 -19.695 1.00 73.25 192 PHE A N 1
ATOM 1569 C CA . PHE A 1 192 ? 4.107 2.314 -19.846 1.00 73.25 192 PHE A CA 1
ATOM 1570 C C . PHE A 1 192 ? 5.055 1.365 -20.588 1.00 73.25 192 PHE A C 1
ATOM 1572 O O . PHE A 1 192 ? 4.656 0.300 -21.055 1.00 73.25 192 PHE A O 1
ATOM 1579 N N . ILE A 1 193 ? 6.316 1.763 -20.741 1.00 78.50 193 ILE A N 1
ATOM 1580 C CA . ILE A 1 193 ? 7.331 0.964 -21.414 1.00 78.50 193 ILE A CA 1
ATOM 1581 C C . ILE A 1 193 ? 8.236 0.355 -20.346 1.00 78.50 193 ILE A C 1
ATOM 1583 O O . ILE A 1 193 ? 8.868 1.083 -19.586 1.00 78.50 193 ILE A O 1
ATOM 1587 N N . ASP A 1 194 ? 8.371 -0.973 -20.330 1.00 80.06 194 ASP A N 1
ATOM 1588 C CA . ASP A 1 194 ? 9.394 -1.636 -19.513 1.00 80.06 194 ASP A CA 1
ATOM 1589 C C . ASP A 1 194 ? 10.791 -1.356 -20.098 1.00 80.06 194 ASP A C 1
ATOM 1591 O O . ASP A 1 194 ? 11.315 -2.076 -20.962 1.00 80.06 194 ASP A O 1
ATOM 1595 N N . GLN A 1 195 ? 11.381 -0.260 -19.621 1.00 79.12 195 GLN A N 1
ATOM 1596 C CA . GLN A 1 195 ? 12.679 0.256 -20.043 1.00 79.12 195 GLN A CA 1
ATOM 1597 C C . GLN A 1 195 ? 13.790 -0.778 -19.826 1.00 79.12 195 GLN A C 1
ATOM 1599 O O . GLN A 1 195 ? 14.643 -0.972 -20.697 1.00 79.12 195 GLN A O 1
ATOM 1604 N N . ARG A 1 196 ? 13.755 -1.518 -18.708 1.00 81.12 196 ARG A N 1
ATOM 1605 C CA . ARG A 1 196 ? 14.763 -2.539 -18.383 1.00 81.12 196 ARG A CA 1
ATOM 1606 C C . ARG A 1 196 ? 14.694 -3.710 -19.350 1.00 81.12 196 ARG A C 1
ATOM 1608 O O . ARG A 1 196 ? 15.729 -4.147 -19.862 1.00 81.12 196 ARG A O 1
ATOM 1615 N N . SER A 1 197 ? 13.491 -4.207 -19.627 1.00 85.12 197 SER A N 1
ATOM 1616 C CA . SER A 1 197 ? 13.289 -5.280 -20.603 1.00 85.12 197 SER A CA 1
ATOM 1617 C C . SER A 1 197 ? 13.712 -4.862 -22.011 1.00 85.12 197 SER A C 1
ATOM 1619 O O . SER A 1 197 ? 14.360 -5.647 -22.713 1.00 85.12 197 SER A O 1
ATOM 1621 N N . LEU A 1 198 ? 13.419 -3.627 -22.433 1.00 84.06 198 LEU A N 1
ATOM 1622 C CA . LEU A 1 198 ? 13.888 -3.105 -23.720 1.00 84.06 198 LEU A CA 1
ATOM 1623 C C . LEU A 1 198 ? 15.412 -3.003 -23.789 1.00 84.06 198 LEU A C 1
ATOM 1625 O O . LEU A 1 198 ? 16.014 -3.521 -24.729 1.00 84.06 198 LEU A O 1
ATOM 1629 N N . LEU A 1 199 ? 16.060 -2.413 -22.783 1.00 85.12 199 LEU A N 1
ATOM 1630 C CA . LEU A 1 199 ? 17.520 -2.293 -22.741 1.00 85.12 199 LEU A CA 1
ATOM 1631 C C . LEU A 1 199 ? 18.205 -3.662 -22.737 1.00 85.12 199 LEU A C 1
ATOM 1633 O O . LEU A 1 199 ? 19.200 -3.866 -23.438 1.00 85.12 199 LEU A O 1
ATOM 1637 N N . LYS A 1 200 ? 17.652 -4.635 -22.001 1.00 88.75 200 LYS A N 1
ATOM 1638 C CA . LYS A 1 200 ? 18.137 -6.022 -22.008 1.00 88.75 200 LYS A CA 1
ATOM 1639 C C . LYS A 1 200 ? 18.017 -6.641 -23.403 1.00 88.75 200 LYS A C 1
ATOM 1641 O O . LYS A 1 200 ? 18.963 -7.284 -23.864 1.00 88.75 200 LYS A O 1
ATOM 1646 N N . ARG A 1 201 ? 16.897 -6.410 -24.099 1.00 87.44 201 ARG A N 1
ATOM 1647 C CA . ARG A 1 201 ? 16.685 -6.859 -25.485 1.00 87.44 201 ARG A CA 1
ATOM 1648 C C . ARG A 1 201 ? 17.673 -6.215 -26.459 1.00 87.44 201 ARG A C 1
ATOM 1650 O O . ARG A 1 201 ? 18.262 -6.939 -27.265 1.00 87.44 201 ARG A O 1
ATOM 1657 N N . TYR A 1 202 ? 17.922 -4.910 -26.349 1.00 88.25 202 TYR A N 1
ATOM 1658 C CA . TYR A 1 202 ? 18.902 -4.207 -27.182 1.00 88.25 202 TYR A CA 1
ATOM 1659 C C . TYR A 1 202 ? 20.317 -4.748 -26.980 1.00 88.25 202 TYR A C 1
ATOM 1661 O O . TYR A 1 202 ? 20.937 -5.186 -27.949 1.00 88.25 202 TYR A O 1
ATOM 1669 N N . LYS A 1 203 ? 20.784 -4.851 -25.728 1.00 90.62 203 LYS A N 1
ATOM 1670 C CA . LYS A 1 203 ? 22.100 -5.434 -25.409 1.00 90.62 203 LYS A CA 1
ATOM 1671 C C . LYS A 1 203 ? 22.237 -6.865 -25.937 1.00 90.62 203 LYS A C 1
ATOM 1673 O O . LYS A 1 203 ? 23.279 -7.241 -26.471 1.00 90.62 203 LYS A O 1
ATOM 1678 N N . ALA A 1 204 ? 21.188 -7.683 -25.825 1.00 93.00 204 ALA A N 1
ATOM 1679 C CA . ALA A 1 204 ? 21.189 -9.043 -26.365 1.00 93.00 204 ALA A CA 1
ATOM 1680 C C . ALA A 1 204 ? 21.230 -9.076 -27.905 1.00 93.00 204 ALA A C 1
ATOM 1682 O O . ALA A 1 204 ? 21.799 -10.002 -28.486 1.00 93.00 204 ALA A O 1
ATOM 1683 N N . SER A 1 205 ? 20.621 -8.097 -28.578 1.00 90.69 205 SER A N 1
ATOM 1684 C CA . SER A 1 205 ? 20.694 -7.941 -30.035 1.00 90.69 205 SER A CA 1
ATOM 1685 C C . SER A 1 205 ? 22.094 -7.518 -30.490 1.00 90.69 205 SER A C 1
ATOM 1687 O O . SER A 1 205 ? 22.668 -8.165 -31.365 1.00 90.69 205 SER A O 1
ATOM 1689 N N . GLU A 1 206 ? 22.690 -6.517 -29.833 1.00 93.00 206 GLU A N 1
ATOM 1690 C CA . GLU A 1 206 ? 24.057 -6.047 -30.107 1.00 93.00 206 GLU A CA 1
ATOM 1691 C C . GLU A 1 206 ? 25.077 -7.185 -29.946 1.00 93.00 206 GLU A C 1
ATOM 1693 O O . GLU A 1 206 ? 25.872 -7.435 -30.853 1.00 93.00 206 GLU A O 1
ATOM 1698 N N . ARG A 1 207 ? 24.982 -7.970 -28.861 1.00 92.62 207 ARG A N 1
ATOM 1699 C CA . ARG A 1 207 ? 25.824 -9.163 -28.646 1.00 92.62 207 ARG A CA 1
ATOM 1700 C C . ARG A 1 207 ? 25.686 -10.198 -29.765 1.00 92.62 207 ARG A C 1
ATOM 1702 O O . ARG A 1 207 ? 26.684 -10.762 -30.210 1.00 92.62 207 ARG A O 1
ATOM 1709 N N . ARG A 1 208 ? 24.459 -10.466 -30.227 1.00 93.06 208 ARG A N 1
ATOM 1710 C CA . ARG A 1 208 ? 24.209 -11.406 -31.337 1.00 93.06 208 ARG A CA 1
ATOM 1711 C C . ARG A 1 208 ? 24.765 -10.880 -32.659 1.00 93.06 208 ARG A C 1
ATOM 1713 O O . ARG A 1 208 ? 25.331 -11.659 -33.420 1.00 93.06 208 ARG A O 1
ATOM 1720 N N . SER A 1 209 ? 24.620 -9.583 -32.921 1.00 92.50 209 SER A N 1
ATOM 1721 C CA . SER A 1 209 ? 25.173 -8.922 -34.106 1.00 92.50 209 SER A CA 1
ATOM 1722 C C . SER A 1 209 ? 26.703 -8.991 -34.128 1.00 92.50 209 SER A C 1
ATOM 1724 O O . SER A 1 209 ? 27.278 -9.416 -35.129 1.00 92.50 209 SER A O 1
ATOM 1726 N N . ALA A 1 210 ? 27.359 -8.683 -33.004 1.00 93.88 210 ALA A N 1
ATOM 1727 C CA . ALA A 1 210 ? 28.812 -8.760 -32.867 1.00 93.88 210 ALA A CA 1
ATOM 1728 C C . ALA A 1 210 ? 29.343 -10.173 -33.158 1.00 93.88 210 ALA A C 1
ATOM 1730 O O . ALA A 1 210 ? 30.193 -10.335 -34.030 1.00 93.88 210 ALA A O 1
ATOM 1731 N N . LYS A 1 211 ? 28.751 -11.209 -32.543 1.00 93.88 211 LYS A N 1
ATOM 1732 C CA . LYS A 1 211 ? 29.118 -12.612 -32.815 1.00 93.88 211 LYS A CA 1
ATOM 1733 C C . LYS A 1 211 ? 28.913 -13.015 -34.278 1.00 93.88 211 LYS A C 1
ATOM 1735 O O . LYS A 1 211 ? 29.680 -13.804 -34.818 1.00 93.88 211 LYS A O 1
ATOM 1740 N N . ARG A 1 212 ? 27.862 -12.509 -34.937 1.00 92.44 212 ARG A N 1
ATOM 1741 C CA . ARG A 1 212 ? 27.629 -12.768 -36.369 1.00 92.44 212 ARG A CA 1
ATOM 1742 C C . ARG A 1 212 ? 28.682 -12.093 -37.247 1.00 92.44 212 ARG A C 1
ATOM 1744 O O . ARG A 1 212 ? 29.095 -12.699 -38.228 1.00 92.44 212 ARG A O 1
ATOM 1751 N N . ARG A 1 213 ? 29.105 -10.870 -36.909 1.00 92.00 213 ARG A N 1
ATOM 1752 C CA . ARG A 1 213 ? 30.190 -10.166 -37.614 1.00 92.00 213 ARG A CA 1
ATOM 1753 C C . ARG A 1 213 ? 31.516 -10.902 -37.469 1.00 92.00 213 ARG A C 1
ATOM 1755 O O . ARG A 1 213 ? 32.179 -11.112 -38.471 1.00 92.00 213 ARG A O 1
ATOM 1762 N N . GLU A 1 214 ? 31.846 -11.336 -36.257 1.00 92.12 214 GLU A N 1
ATOM 1763 C CA . GLU A 1 214 ? 33.051 -12.121 -35.971 1.00 92.12 214 GLU A CA 1
ATOM 1764 C C . GLU A 1 214 ? 33.067 -13.434 -36.764 1.00 92.12 214 GLU A C 1
ATOM 1766 O O . GLU A 1 214 ? 34.017 -13.705 -37.487 1.00 92.12 214 GLU A O 1
ATOM 1771 N N . LYS A 1 215 ? 31.964 -14.199 -36.743 1.00 91.00 215 LYS A N 1
ATOM 1772 C CA . LYS A 1 215 ? 31.844 -15.417 -37.560 1.00 91.00 215 LYS A CA 1
ATOM 1773 C C . LYS A 1 215 ? 32.012 -15.152 -39.054 1.00 91.00 215 LYS A C 1
ATOM 1775 O O . LYS A 1 215 ? 32.672 -15.935 -39.717 1.00 91.00 215 LYS A O 1
ATOM 1780 N N . ARG A 1 216 ? 31.422 -14.068 -39.573 1.00 88.88 216 ARG A N 1
ATOM 1781 C CA . ARG A 1 216 ? 31.561 -13.687 -40.989 1.00 88.88 216 ARG A CA 1
ATOM 1782 C C . ARG A 1 216 ? 33.000 -13.329 -41.354 1.00 88.88 216 ARG A C 1
ATOM 1784 O O . ARG A 1 216 ? 33.421 -13.675 -42.448 1.00 88.88 216 ARG A O 1
ATOM 1791 N N . ALA A 1 217 ? 33.723 -12.671 -40.450 1.00 86.62 217 ALA A N 1
ATOM 1792 C CA . ALA A 1 217 ? 35.126 -12.315 -40.641 1.00 86.62 217 ALA A CA 1
ATOM 1793 C C . ALA A 1 217 ? 36.063 -13.533 -40.588 1.00 86.62 217 ALA A C 1
ATOM 1795 O O . ALA A 1 217 ? 37.085 -13.520 -41.252 1.00 86.62 217 ALA A O 1
ATOM 1796 N N . LEU A 1 218 ? 35.718 -14.590 -39.840 1.00 84.25 218 LEU A N 1
ATOM 1797 C CA . LEU A 1 218 ? 36.476 -15.852 -39.850 1.00 84.25 218 LEU A CA 1
ATOM 1798 C C . LEU A 1 218 ? 36.239 -16.701 -41.109 1.00 84.25 218 LEU A C 1
ATOM 1800 O O . LEU A 1 218 ? 37.034 -17.585 -41.404 1.00 84.25 218 LEU A O 1
ATOM 1804 N N . THR A 1 219 ? 35.118 -16.495 -41.802 1.00 78.38 219 THR A N 1
ATOM 1805 C CA . THR A 1 219 ? 34.743 -17.262 -43.002 1.00 78.38 219 THR A CA 1
ATOM 1806 C C . THR A 1 219 ? 35.122 -16.583 -44.322 1.00 78.38 219 THR A C 1
ATOM 1808 O O . THR A 1 219 ? 34.793 -17.135 -45.368 1.00 78.38 219 THR A O 1
ATOM 1811 N N . SER A 1 220 ? 35.740 -15.395 -44.292 1.00 57.78 220 SER A N 1
ATOM 1812 C CA . SER A 1 220 ? 36.228 -14.677 -45.482 1.00 57.78 220 SER A CA 1
ATOM 1813 C C . SER A 1 220 ? 37.746 -14.678 -45.505 1.00 57.78 220 SER A C 1
ATOM 1815 O O . SER A 1 220 ? 38.315 -14.976 -46.570 1.00 57.78 220 SER A O 1
#

Radius of gyration: 25.17 Å; chains: 1; bounding box: 64×42×73 Å